Protein AF-X1IN29-F1 (afdb_monomer_lite)

Radius of gyration: 21.93 Å; chains: 1; bounding box: 56×37×67 Å

pLDDT: mean 95.8, std 3.85, range [72.5, 98.75]

Sequence (245 aa):
LIISINGIQNFDGAKISLKDPDELTNFESCLYCHGTEVMVEGMSTRETVLGEMEFPVLSGWPNQGVGRINPDGSMGSCAACHTRHQFSIEMARKPYTCSECHKGPDVPAYKVYQVSKHGNMFASISKDWDFEDVPWVVGEDFTAPTCAACHVSLIADPEGDVVAERTHQMNDRIWWRIVGVIYSHPHPKSPNTAIIRNKAGLPMPTELTGELASEYLIDEEEMAIRQERMRNVCLSCHSTQWVDN

Organism: NCBI:txid412755

Foldseek 3Di:
DCQVPQFDWDDDPNDTDTHDHDPVSCLVPVCQAAEEEKEFPDWDWDQDPVGIDIDTDIDSPPHQHQQHQYHVRDGGHLCQQQHPPRSAQLSNQAQVSVCVPCPDPQRNVSVVLCPDPLNVCCVPPVVPAARRDPQREDPHRDPGGHPCLQFAGFYDYPVRHTLADGDPVRCLQPQWDCSAPPHIDGAFPDPPLQPQADPVRDSHQADPVRHGSVVGHDDPVSSVSSPVSNLSSVVSNDPPVVSVD

InterPro domains:
  IPR036280 Multiheme cytochrome superfamily [SSF48695] (27-244)

Secondary structure (DSSP, 8-state):
-HHHHHPEEEEETTEEEEEPPPHHHHHTTHHHHH-PBPEEEEEEEEEETTEEEEEEEEES-S---TTPBPTTS-B--TTTTS-TTT--HHHHHSHHHHTTTS-TTTSTHHHHHHHSHHHHHHHHHGGGS-SS-SSEEBTTTBSS--HHHHHT--EE-TT--EEE---SSS-TT-SEE-S-SSS-EEPBSSS-GGG---TTS-S-SB-TTS-B-TTSB--HHHHHHHHHHHHHHHHTTS-HHHHH-

Structure (mmCIF, N/CA/C/O backbone):
data_AF-X1IN29-F1
#
_entry.id   AF-X1IN29-F1
#
loop_
_atom_site.group_PDB
_atom_site.id
_atom_site.type_symbol
_atom_site.label_atom_id
_atom_site.label_alt_id
_atom_site.label_comp_id
_atom_site.label_asym_id
_atom_site.label_entity_id
_atom_site.label_seq_id
_atom_site.pdbx_PDB_ins_code
_atom_site.Cartn_x
_atom_site.Cartn_y
_atom_site.Cartn_z
_atom_site.occupancy
_atom_site.B_iso_or_equiv
_atom_site.auth_seq_id
_atom_site.auth_comp_id
_atom_site.auth_asym_id
_atom_site.auth_atom_id
_atom_site.pdbx_PDB_model_num
ATOM 1 N N . LEU A 1 1 ? 18.479 -7.259 -8.727 1.00 72.50 1 LEU A N 1
ATOM 2 C CA . LEU A 1 1 ? 17.473 -8.128 -8.076 1.00 72.50 1 LEU A CA 1
ATOM 3 C C . LEU A 1 1 ? 16.544 -8.801 -9.088 1.00 72.50 1 LEU A C 1
ATOM 5 O O . LEU A 1 1 ? 16.421 -10.011 -9.031 1.00 72.50 1 LEU A O 1
ATOM 9 N N . ILE A 1 2 ? 15.941 -8.083 -10.043 1.00 83.00 2 ILE A N 1
ATOM 10 C CA . ILE A 1 2 ? 15.081 -8.725 -11.063 1.00 83.00 2 ILE A CA 1
ATOM 11 C C . ILE A 1 2 ? 15.845 -9.814 -11.838 1.00 83.00 2 ILE A C 1
ATOM 13 O O . ILE A 1 2 ? 15.396 -10.950 -11.890 1.00 83.00 2 ILE A O 1
ATOM 17 N N . ILE A 1 3 ? 17.060 -9.520 -12.320 1.00 85.19 3 ILE A N 1
ATOM 18 C CA . ILE A 1 3 ? 17.905 -10.490 -13.048 1.00 85.19 3 ILE A CA 1
ATOM 19 C C . ILE A 1 3 ? 18.235 -11.738 -12.209 1.00 85.19 3 ILE A C 1
ATOM 21 O O . ILE A 1 3 ? 18.355 -12.826 -12.755 1.00 85.19 3 ILE A O 1
ATOM 25 N N . SER A 1 4 ? 18.360 -11.628 -10.882 1.00 84.94 4 SER A N 1
ATOM 26 C CA . SER A 1 4 ? 18.640 -12.806 -10.046 1.00 84.94 4 SER A CA 1
ATOM 27 C C . SER A 1 4 ? 17.432 -13.733 -9.873 1.00 84.94 4 SER A C 1
ATOM 29 O O . SER A 1 4 ? 17.618 -14.858 -9.426 1.00 84.94 4 SER A O 1
ATOM 31 N N . ILE A 1 5 ? 16.222 -13.263 -10.195 1.00 86.69 5 ILE A N 1
ATOM 32 C CA . ILE A 1 5 ? 14.976 -14.040 -10.117 1.00 86.69 5 ILE A CA 1
ATOM 33 C C . ILE A 1 5 ? 14.525 -14.479 -11.513 1.00 86.69 5 ILE A C 1
ATOM 35 O O . ILE A 1 5 ? 14.321 -15.664 -11.744 1.00 86.69 5 ILE A O 1
ATOM 39 N N . ASN A 1 6 ? 14.416 -13.533 -12.446 1.00 91.81 6 ASN A N 1
ATOM 40 C CA . ASN A 1 6 ? 13.894 -13.769 -13.791 1.00 91.81 6 ASN A CA 1
ATOM 41 C C . ASN A 1 6 ? 14.984 -14.122 -14.813 1.00 91.81 6 ASN A C 1
ATOM 43 O O . ASN A 1 6 ? 14.666 -14.588 -15.903 1.00 91.81 6 ASN A O 1
ATOM 47 N N . GLY A 1 7 ? 16.259 -13.869 -14.506 1.00 89.81 7 GLY A N 1
ATOM 48 C CA . GLY A 1 7 ? 17.348 -14.057 -15.459 1.00 89.81 7 GLY A CA 1
ATOM 49 C C . GLY A 1 7 ? 17.470 -15.501 -15.934 1.00 89.81 7 GLY A C 1
ATOM 50 O O . GLY A 1 7 ? 17.357 -16.454 -15.160 1.00 89.81 7 GLY A O 1
ATOM 51 N N . ILE A 1 8 ? 17.742 -15.662 -17.225 1.00 90.44 8 ILE A N 1
ATOM 52 C CA . ILE A 1 8 ? 17.856 -16.977 -17.851 1.00 90.44 8 ILE A CA 1
ATOM 53 C C . ILE A 1 8 ? 19.263 -17.510 -17.599 1.00 90.44 8 ILE A C 1
ATOM 55 O O . ILE A 1 8 ? 20.259 -16.888 -17.980 1.00 90.44 8 ILE A O 1
ATOM 59 N N . GLN A 1 9 ? 19.353 -18.681 -16.969 1.00 89.44 9 GLN A N 1
ATOM 60 C CA . GLN A 1 9 ? 20.628 -19.366 -16.795 1.00 89.44 9 GLN A CA 1
ATOM 61 C C . GLN A 1 9 ? 21.141 -19.863 -18.148 1.00 89.44 9 GLN A C 1
ATOM 63 O O . GLN A 1 9 ? 20.475 -20.617 -18.854 1.00 89.44 9 GLN A O 1
ATOM 68 N N . ASN A 1 10 ? 22.351 -19.450 -18.498 1.00 88.81 10 ASN A N 1
ATOM 69 C CA . ASN A 1 10 ? 23.044 -19.853 -19.708 1.00 88.81 10 ASN A CA 1
ATOM 70 C C . ASN A 1 10 ? 24.302 -20.635 -19.326 1.00 88.81 10 ASN A C 1
ATOM 72 O O . ASN A 1 10 ? 25.134 -20.139 -18.566 1.00 88.81 10 ASN A O 1
ATOM 76 N N . PHE A 1 11 ? 24.446 -21.842 -19.871 1.00 89.19 11 PHE A N 1
ATOM 77 C CA . PHE A 1 11 ? 25.625 -22.677 -19.672 1.00 89.19 11 PHE A CA 1
ATOM 78 C C . PHE A 1 11 ? 26.474 -22.691 -20.942 1.00 89.19 11 PHE A C 1
ATOM 80 O O . PHE A 1 11 ? 26.010 -23.132 -21.991 1.00 89.19 11 PHE A O 1
ATOM 87 N N . ASP A 1 12 ? 27.711 -22.215 -20.839 1.00 86.88 12 ASP A N 1
ATOM 88 C CA . ASP A 1 12 ? 28.681 -22.217 -21.934 1.00 86.88 12 ASP A CA 1
ATOM 89 C C . ASP A 1 12 ? 30.034 -22.726 -21.429 1.00 86.88 12 ASP A C 1
ATOM 91 O O . ASP A 1 12 ? 30.632 -22.134 -20.529 1.00 86.88 12 ASP A O 1
ATOM 95 N N . GLY A 1 13 ? 30.493 -23.858 -21.971 1.00 75.56 13 GLY A N 1
ATOM 96 C CA . GLY A 1 13 ? 31.849 -24.373 -21.756 1.00 75.56 13 GLY A CA 1
ATOM 97 C C . GLY A 1 13 ? 32.294 -24.491 -20.290 1.00 75.56 13 GLY A C 1
ATOM 98 O O . GLY A 1 13 ? 33.442 -24.176 -19.994 1.00 75.56 13 GLY A O 1
ATOM 99 N N . ALA A 1 14 ? 31.405 -24.930 -19.386 1.00 86.44 14 ALA A N 1
ATOM 100 C CA . ALA A 1 14 ? 31.593 -25.013 -17.923 1.00 86.44 14 ALA A CA 1
ATOM 101 C C . ALA A 1 14 ? 31.415 -23.709 -17.116 1.00 86.44 14 ALA A C 1
ATOM 103 O O . ALA A 1 14 ? 31.643 -23.704 -15.905 1.00 86.44 14 ALA A O 1
ATOM 104 N N . LYS A 1 15 ? 30.938 -22.623 -17.733 1.00 88.56 15 LYS A N 1
ATOM 105 C CA . LYS A 1 15 ? 30.549 -21.382 -17.050 1.00 88.56 15 LYS A CA 1
ATOM 106 C C . LYS A 1 15 ? 29.029 -21.220 -17.052 1.00 88.56 15 LYS A C 1
ATOM 108 O O . LYS A 1 15 ? 28.389 -21.340 -18.093 1.00 88.56 15 LYS A O 1
ATOM 113 N N . ILE A 1 16 ? 28.466 -20.905 -15.886 1.00 88.19 16 ILE A N 1
ATOM 114 C CA . ILE A 1 16 ? 27.075 -20.458 -15.756 1.00 88.19 16 ILE A CA 1
ATOM 115 C C . ILE A 1 16 ? 27.076 -18.928 -15.759 1.00 88.19 16 ILE A C 1
ATOM 117 O O . ILE A 1 16 ? 27.801 -18.302 -14.983 1.00 88.19 16 ILE A O 1
ATOM 121 N N . SER A 1 17 ? 26.275 -18.322 -16.629 1.00 89.06 17 SER A N 1
ATOM 122 C CA . SER A 1 17 ? 25.962 -16.892 -16.610 1.00 89.06 17 SER A CA 1
ATOM 123 C C . SER A 1 17 ? 24.453 -16.671 -16.537 1.00 89.06 17 SER A C 1
ATOM 125 O O . SER A 1 17 ? 23.674 -17.541 -16.919 1.00 89.06 17 SER A O 1
ATOM 127 N N . LEU A 1 18 ? 24.036 -15.508 -16.037 1.00 88.75 18 LEU A N 1
ATOM 128 C CA . LEU A 1 18 ? 22.653 -15.045 -16.138 1.00 88.75 18 LEU A CA 1
ATOM 129 C C . LEU A 1 18 ? 22.557 -14.089 -17.324 1.00 88.75 18 LEU A C 1
ATOM 131 O O . LEU A 1 18 ? 23.352 -13.153 -17.426 1.00 88.75 18 LEU A O 1
ATOM 135 N N . LYS A 1 19 ? 21.610 -14.348 -18.221 1.00 88.50 19 LYS A N 1
ATOM 136 C CA . LYS A 1 19 ? 21.178 -13.399 -19.248 1.00 88.50 19 LYS A CA 1
ATOM 137 C C . LYS A 1 19 ? 19.970 -12.625 -18.741 1.00 88.50 19 LYS A C 1
ATOM 139 O O . LYS A 1 19 ? 19.230 -13.127 -17.890 1.00 88.50 19 LYS A O 1
ATOM 144 N N . ASP A 1 20 ? 19.773 -11.431 -19.285 1.00 88.12 20 ASP A N 1
ATOM 145 C CA . ASP A 1 20 ? 18.570 -10.662 -19.003 1.00 88.12 20 ASP A CA 1
ATOM 146 C C . ASP A 1 20 ? 17.324 -11.460 -19.421 1.00 88.12 20 ASP A C 1
ATOM 148 O O . ASP A 1 20 ? 17.352 -12.140 -20.455 1.00 88.12 20 ASP A O 1
ATOM 152 N N . PRO A 1 21 ? 16.255 -11.435 -18.606 1.00 87.50 21 PRO A N 1
ATOM 153 C CA . PRO A 1 21 ? 14.967 -11.970 -19.025 1.00 87.50 21 PRO A CA 1
ATOM 154 C C . PRO A 1 21 ? 14.439 -11.197 -20.232 1.00 87.50 21 PRO A C 1
ATOM 156 O O . PRO A 1 21 ? 14.749 -10.016 -20.409 1.00 87.50 21 PRO A O 1
ATOM 159 N N . ASP A 1 22 ? 13.592 -11.844 -21.026 1.00 89.12 22 ASP A N 1
ATOM 160 C CA . ASP A 1 22 ? 12.794 -11.114 -22.000 1.00 89.12 22 ASP A CA 1
ATOM 161 C C . ASP A 1 22 ? 11.802 -10.166 -21.299 1.00 89.12 22 ASP A C 1
ATOM 163 O O . ASP A 1 22 ? 11.464 -10.309 -20.118 1.00 89.12 22 ASP A O 1
ATOM 167 N N . GLU A 1 23 ? 11.348 -9.164 -22.043 1.00 90.06 23 GLU A N 1
ATOM 168 C CA . GLU A 1 23 ? 10.486 -8.103 -21.529 1.00 90.06 23 GLU A CA 1
ATOM 169 C C . GLU A 1 23 ? 9.133 -8.632 -21.028 1.00 90.06 23 GLU A C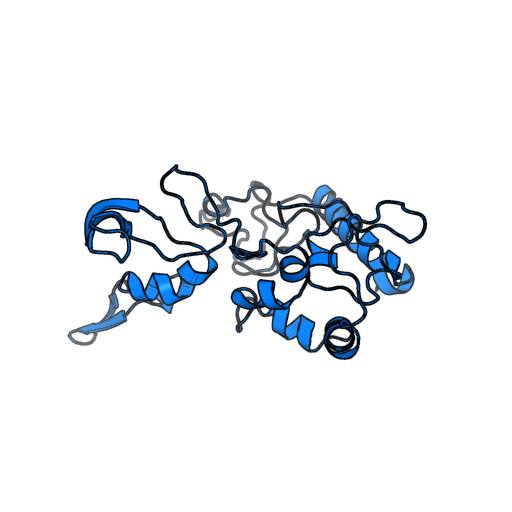 1
ATOM 171 O O . GLU A 1 23 ? 8.677 -8.232 -19.955 1.00 90.06 23 GLU A O 1
ATOM 176 N N . LEU A 1 24 ? 8.539 -9.599 -21.737 1.00 90.88 24 LEU A N 1
ATOM 177 C CA . LEU A 1 24 ? 7.250 -10.185 -21.364 1.00 90.88 24 LEU A CA 1
ATOM 178 C C . LEU A 1 24 ? 7.353 -10.950 -20.041 1.00 90.88 24 LEU A C 1
ATOM 180 O O . LEU A 1 24 ? 6.463 -10.837 -19.199 1.00 90.88 24 LEU A O 1
ATOM 184 N N . THR A 1 25 ? 8.469 -11.642 -19.794 1.00 93.00 25 THR A N 1
ATOM 185 C CA . THR A 1 25 ? 8.737 -12.272 -18.492 1.00 93.00 25 THR A CA 1
ATOM 186 C C . THR A 1 25 ? 8.730 -11.248 -17.355 1.00 93.00 25 THR A C 1
ATOM 188 O O . THR A 1 25 ? 8.166 -11.512 -16.291 1.00 93.00 25 THR A O 1
ATOM 191 N N . ASN A 1 26 ? 9.313 -10.059 -17.544 1.00 92.69 26 ASN A N 1
ATOM 192 C CA . ASN A 1 26 ? 9.266 -9.008 -16.521 1.00 92.69 26 ASN A CA 1
ATOM 193 C C . ASN A 1 26 ? 7.860 -8.415 -16.355 1.00 92.69 26 ASN A C 1
ATOM 195 O O . ASN A 1 26 ? 7.475 -8.102 -15.224 1.00 92.69 26 ASN A O 1
ATOM 199 N N . PHE A 1 27 ? 7.106 -8.278 -17.449 1.00 94.25 27 PHE A N 1
ATOM 200 C CA . PHE A 1 27 ? 5.739 -7.746 -17.452 1.00 94.25 27 PHE A CA 1
ATOM 201 C C . PHE A 1 27 ? 4.769 -8.647 -16.692 1.00 94.25 27 PHE A C 1
ATOM 203 O O . PHE A 1 27 ? 3.972 -8.144 -15.907 1.00 94.25 27 PHE A O 1
ATOM 210 N N . GLU A 1 28 ? 4.907 -9.961 -16.843 1.00 92.69 28 GLU A N 1
ATOM 211 C CA . GLU A 1 28 ? 4.050 -10.967 -16.198 1.00 92.69 28 GLU A CA 1
ATOM 212 C C . GLU A 1 28 ? 4.529 -11.376 -14.789 1.00 92.69 28 GLU A C 1
ATOM 214 O O . GLU A 1 28 ? 3.956 -12.265 -14.161 1.00 92.69 28 GLU A O 1
ATOM 219 N N . SER A 1 29 ? 5.590 -10.747 -14.264 1.00 93.38 29 SER A N 1
ATOM 220 C CA . SER A 1 29 ? 6.130 -11.037 -12.928 1.00 93.38 29 SER A CA 1
ATOM 221 C C . SER A 1 29 ? 6.257 -9.781 -12.063 1.00 93.38 29 SER A C 1
ATOM 223 O O . SER A 1 29 ? 5.287 -9.343 -11.452 1.00 93.38 29 SER A O 1
ATOM 225 N N . CYS A 1 30 ? 7.443 -9.176 -11.983 1.00 93.38 30 CYS A N 1
ATOM 226 C CA . CYS A 1 30 ? 7.706 -8.030 -11.119 1.00 93.38 30 CYS A CA 1
ATOM 227 C C . CYS A 1 30 ? 6.872 -6.814 -11.544 1.00 93.38 30 CYS A C 1
ATOM 229 O O . CYS A 1 30 ? 6.259 -6.150 -10.707 1.00 93.38 30 CYS A O 1
ATOM 231 N N . LEU A 1 31 ? 6.839 -6.520 -12.847 1.00 95.88 31 LEU A N 1
ATOM 232 C CA . LEU A 1 31 ? 6.201 -5.311 -13.371 1.00 95.88 31 LEU A CA 1
ATOM 233 C C . LEU A 1 31 ? 4.676 -5.439 -13.460 1.00 95.88 31 LEU A C 1
ATOM 235 O O . LEU A 1 31 ? 4.008 -4.414 -13.594 1.00 95.88 31 LEU A O 1
ATOM 239 N N . TYR A 1 32 ? 4.117 -6.638 -13.267 1.00 95.88 32 TYR A N 1
ATOM 240 C CA . TYR A 1 32 ? 2.677 -6.827 -13.086 1.00 95.88 32 TYR A CA 1
ATOM 241 C C . TYR A 1 32 ? 2.176 -5.977 -11.908 1.00 95.88 32 TYR A C 1
ATOM 243 O O . TYR A 1 32 ? 1.295 -5.132 -12.067 1.00 95.88 32 TYR A O 1
ATOM 251 N N . CYS A 1 33 ? 2.822 -6.122 -10.744 1.00 96.81 33 CYS A N 1
ATOM 252 C CA . CYS A 1 33 ? 2.489 -5.374 -9.530 1.00 96.81 33 CYS A CA 1
ATOM 253 C C . CYS A 1 33 ? 3.140 -3.982 -9.495 1.00 96.81 33 CYS A C 1
ATOM 255 O O . CYS A 1 33 ? 2.508 -3.004 -9.089 1.00 96.81 33 CYS A O 1
ATOM 257 N N . HIS A 1 34 ? 4.418 -3.885 -9.885 1.00 96.44 34 HIS A N 1
ATOM 258 C CA . HIS A 1 34 ? 5.196 -2.648 -9.749 1.00 96.44 34 HIS A CA 1
ATOM 259 C C . HIS A 1 34 ? 4.868 -1.603 -10.819 1.00 96.44 34 HIS A C 1
ATOM 261 O O . HIS A 1 34 ? 4.921 -0.412 -10.526 1.00 96.44 34 HIS A O 1
ATOM 267 N N . GLY A 1 35 ? 4.467 -2.035 -12.013 1.00 97.62 35 GLY A N 1
ATOM 268 C CA . GLY A 1 35 ? 4.140 -1.166 -13.135 1.00 97.62 35 GLY A CA 1
ATOM 269 C C . GLY A 1 35 ? 5.197 -1.171 -14.235 1.00 97.62 35 GLY A C 1
ATOM 270 O O . GLY A 1 35 ? 6.388 -1.318 -13.975 1.00 97.62 35 GLY A O 1
ATOM 271 N N . THR A 1 36 ? 4.741 -1.012 -15.471 1.00 97.44 36 THR A N 1
ATOM 272 C CA . THR A 1 36 ? 5.559 -0.854 -16.684 1.00 97.44 36 THR A CA 1
ATOM 273 C C . THR A 1 36 ? 5.657 0.620 -17.088 1.00 97.44 36 THR A C 1
ATOM 275 O O . THR A 1 36 ? 4.928 1.468 -16.568 1.00 97.44 36 THR A O 1
ATOM 278 N N . GLU A 1 37 ? 6.536 0.937 -18.037 1.00 97.69 37 GLU A N 1
ATOM 279 C CA . GLU A 1 37 ? 6.479 2.199 -18.778 1.00 97.69 37 GLU A CA 1
ATOM 280 C C . GLU A 1 37 ? 5.608 2.007 -20.020 1.00 97.69 37 GLU A C 1
ATOM 282 O O . GLU A 1 37 ? 5.868 1.118 -20.829 1.00 97.69 37 GLU A O 1
ATOM 287 N N . VAL A 1 38 ? 4.543 2.801 -20.145 1.00 97.94 38 VAL A N 1
ATOM 288 C CA . VAL A 1 38 ? 3.627 2.728 -21.286 1.00 97.94 38 VAL A CA 1
ATOM 289 C C . VAL A 1 38 ? 4.012 3.784 -22.308 1.00 97.94 38 VAL A C 1
ATOM 291 O O . VAL A 1 38 ? 3.920 4.981 -22.032 1.00 97.94 38 VAL A O 1
ATOM 294 N N . MET A 1 39 ? 4.371 3.342 -23.511 1.00 97.62 39 MET A N 1
ATOM 295 C CA . MET A 1 39 ? 4.736 4.223 -24.620 1.00 97.62 39 MET A CA 1
ATOM 296 C C . MET A 1 39 ? 3.751 4.084 -25.778 1.00 97.62 39 MET A C 1
ATOM 298 O O . MET A 1 39 ? 3.252 2.996 -26.062 1.00 97.62 39 MET A O 1
ATOM 302 N N . VAL A 1 40 ? 3.483 5.199 -26.460 1.00 97.75 40 VAL A N 1
ATOM 303 C CA . VAL A 1 40 ? 2.748 5.209 -27.730 1.00 97.75 40 VAL A CA 1
ATOM 304 C C . VAL A 1 40 ? 3.760 5.041 -28.856 1.00 97.75 40 VAL A C 1
ATOM 306 O O . VAL A 1 40 ? 4.532 5.955 -29.134 1.00 97.75 40 VAL A O 1
ATOM 309 N N . GLU A 1 41 ? 3.757 3.882 -29.507 1.00 97.50 41 GLU A N 1
ATOM 310 C CA . GLU A 1 41 ? 4.705 3.569 -30.588 1.00 97.50 41 GLU A CA 1
ATOM 311 C C . GLU A 1 41 ? 4.202 4.004 -31.965 1.00 97.50 41 GLU A C 1
ATOM 313 O O . GLU A 1 41 ? 4.965 4.118 -32.923 1.00 97.50 41 GLU A O 1
ATOM 318 N N . GLY A 1 42 ? 2.904 4.268 -32.069 1.00 97.25 42 GLY A N 1
ATOM 319 C CA . GLY A 1 42 ? 2.275 4.739 -33.286 1.00 97.25 42 GLY A CA 1
ATOM 320 C C . GLY A 1 42 ? 0.777 4.510 -33.255 1.00 97.25 42 GLY A C 1
ATOM 321 O O . GLY A 1 42 ? 0.185 4.260 -32.205 1.00 97.25 42 GLY A O 1
ATOM 322 N N . MET A 1 43 ? 0.180 4.569 -34.437 1.00 98.00 43 MET A N 1
ATOM 323 C CA . MET A 1 43 ? -1.242 4.347 -34.641 1.00 98.00 43 MET A CA 1
ATOM 324 C C . MET A 1 43 ? -1.450 3.202 -35.632 1.00 98.00 43 MET A C 1
ATOM 326 O O . MET A 1 43 ? -0.653 2.987 -36.545 1.00 98.00 43 MET A O 1
ATOM 330 N N . SER A 1 44 ? -2.522 2.445 -35.436 1.00 97.56 44 SER A N 1
ATOM 331 C CA . SER A 1 44 ? -2.934 1.351 -36.302 1.00 97.56 44 SER A CA 1
ATOM 332 C C . SER A 1 44 ? -4.425 1.457 -36.570 1.00 97.56 44 SER A C 1
ATOM 334 O O . SER A 1 44 ? -5.250 1.454 -35.654 1.00 97.56 44 SER A O 1
ATOM 336 N N . THR A 1 45 ? -4.757 1.514 -37.851 1.00 97.94 45 THR A N 1
ATOM 337 C CA . THR A 1 45 ? -6.126 1.455 -38.339 1.00 97.94 45 THR A CA 1
ATOM 338 C C . THR A 1 45 ? -6.667 0.032 -38.247 1.00 97.94 45 THR A C 1
ATOM 340 O O . THR A 1 45 ? -5.991 -0.926 -38.634 1.00 97.94 45 THR A O 1
ATOM 343 N N . ARG A 1 46 ? -7.889 -0.122 -37.735 1.00 96.50 46 ARG A N 1
ATOM 344 C CA . ARG A 1 46 ? -8.584 -1.408 -37.616 1.00 96.50 46 ARG A CA 1
ATOM 345 C C . ARG A 1 46 ? -10.040 -1.253 -38.032 1.00 96.50 46 ARG A C 1
ATOM 347 O O . ARG A 1 46 ? -10.703 -0.303 -37.623 1.00 96.50 46 ARG A O 1
ATOM 354 N N . GLU A 1 47 ? -10.543 -2.223 -38.786 1.00 97.44 47 GLU A N 1
ATOM 355 C CA . GLU A 1 47 ? -11.972 -2.322 -39.079 1.00 97.44 47 GLU A CA 1
ATOM 356 C C . GLU A 1 47 ? -12.725 -2.777 -37.826 1.00 97.44 47 GLU A C 1
ATOM 358 O O . GLU A 1 47 ? -12.333 -3.741 -37.159 1.00 97.44 47 GLU A O 1
ATOM 363 N N . THR A 1 48 ? -13.811 -2.086 -37.496 1.00 95.88 48 THR A N 1
ATOM 364 C CA . THR A 1 48 ? -14.654 -2.400 -36.340 1.00 95.88 48 THR A CA 1
ATOM 365 C C . THR A 1 48 ? -16.125 -2.439 -36.732 1.00 95.88 48 THR A C 1
ATOM 367 O O . THR A 1 48 ? -16.504 -2.093 -37.844 1.00 95.88 48 THR A O 1
ATOM 370 N N . VAL A 1 49 ? -16.999 -2.807 -35.793 1.00 95.75 49 VAL A N 1
ATOM 371 C CA . VAL A 1 49 ? -18.455 -2.780 -36.021 1.00 95.75 49 VAL A CA 1
ATOM 372 C C . VAL A 1 49 ? -19.015 -1.372 -36.273 1.00 95.75 49 VAL A C 1
ATOM 374 O O . VAL A 1 49 ? -20.146 -1.247 -36.732 1.00 95.75 49 VAL A O 1
ATOM 377 N N . LEU A 1 50 ? -18.244 -0.322 -35.970 1.00 95.69 50 LEU A N 1
ATOM 378 C CA . LEU A 1 50 ? -18.585 1.079 -36.241 1.00 95.69 50 LEU A CA 1
ATOM 379 C C . LEU A 1 50 ? -17.878 1.622 -37.497 1.00 95.69 50 LEU A C 1
ATOM 381 O O . LEU A 1 50 ? -17.952 2.819 -37.764 1.00 95.69 50 LEU A O 1
ATOM 385 N N . GLY A 1 51 ? -17.208 0.751 -38.257 1.00 97.00 51 GLY A N 1
ATOM 386 C CA . GLY A 1 51 ? -16.349 1.096 -39.384 1.00 97.00 51 GLY A CA 1
ATOM 387 C C . GLY A 1 51 ? -14.873 1.184 -39.001 1.00 97.00 51 GLY A C 1
ATOM 388 O O . GLY A 1 51 ? -14.454 0.760 -37.916 1.00 97.00 51 GLY A O 1
ATOM 389 N N . GLU A 1 52 ? -14.087 1.730 -39.916 1.00 97.56 52 GLU A N 1
ATOM 390 C CA . GLU A 1 52 ? -12.650 1.904 -39.761 1.00 97.56 52 GLU A CA 1
ATOM 391 C C . GLU A 1 52 ? -12.332 2.921 -38.650 1.00 97.56 52 GLU A C 1
ATOM 393 O O . GLU A 1 52 ? -12.832 4.047 -38.652 1.00 97.56 52 GLU A O 1
ATOM 398 N N . MET A 1 53 ? -11.503 2.523 -37.682 1.00 97.88 53 MET A N 1
ATOM 399 C CA . MET A 1 53 ? -11.077 3.378 -36.572 1.00 97.88 53 MET A CA 1
ATOM 400 C C . MET A 1 53 ? -9.570 3.275 -36.335 1.00 97.88 53 MET A C 1
ATOM 402 O O . MET A 1 53 ? -8.951 2.236 -36.569 1.00 97.88 53 MET A O 1
ATOM 406 N N . GLU A 1 54 ? -8.981 4.359 -35.836 1.00 97.44 54 GLU A N 1
ATOM 407 C CA . GLU A 1 54 ? -7.556 4.451 -35.529 1.00 97.44 54 GLU A CA 1
ATOM 408 C C . GLU A 1 54 ? -7.303 4.192 -34.035 1.00 97.44 54 GLU A C 1
ATOM 410 O O . GLU A 1 54 ? -7.948 4.786 -33.170 1.00 97.44 54 GLU A O 1
ATOM 415 N N . PHE A 1 55 ? -6.363 3.298 -33.719 1.00 97.19 55 PHE A N 1
ATOM 416 C CA . PHE A 1 55 ? -6.024 2.910 -32.348 1.00 97.19 55 PHE A CA 1
ATOM 417 C C . PHE A 1 55 ? -4.530 3.078 -32.075 1.00 97.19 55 PHE A C 1
ATOM 419 O O . PHE A 1 55 ? -3.723 2.762 -32.950 1.00 97.19 55 PHE A O 1
ATOM 426 N N . PRO A 1 56 ? -4.131 3.488 -30.860 1.00 97.31 56 PRO A N 1
ATOM 427 C CA . PRO A 1 56 ? -2.723 3.531 -30.503 1.00 97.31 56 PRO A CA 1
ATOM 428 C C . PRO A 1 56 ? -2.136 2.117 -30.424 1.00 97.31 56 PRO A C 1
ATOM 430 O O . PRO A 1 56 ? -2.752 1.187 -29.895 1.00 97.31 56 PRO A O 1
ATOM 433 N N . VAL A 1 57 ? -0.914 1.972 -30.927 1.00 97.62 57 VAL A N 1
ATOM 434 C CA . VAL A 1 57 ? -0.048 0.824 -30.658 1.00 97.62 57 VAL A CA 1
ATOM 435 C C . VAL A 1 57 ? 0.755 1.164 -29.411 1.00 97.62 57 VAL A C 1
ATOM 437 O O . VAL A 1 57 ? 1.475 2.161 -29.392 1.00 97.62 57 VAL A O 1
ATOM 440 N N . LEU A 1 58 ? 0.579 0.369 -28.358 1.00 96.56 58 LEU A N 1
ATOM 441 C CA . LEU A 1 58 ? 1.185 0.612 -27.054 1.00 96.56 58 LEU A CA 1
ATOM 442 C C . LEU A 1 58 ? 2.171 -0.503 -26.707 1.00 96.56 58 LEU A C 1
ATOM 444 O O . LEU A 1 58 ? 1.822 -1.678 -26.838 1.00 96.56 58 LEU A O 1
ATOM 448 N N . SER A 1 59 ? 3.346 -0.137 -26.199 1.00 95.94 59 SER A N 1
ATOM 449 C CA . SER A 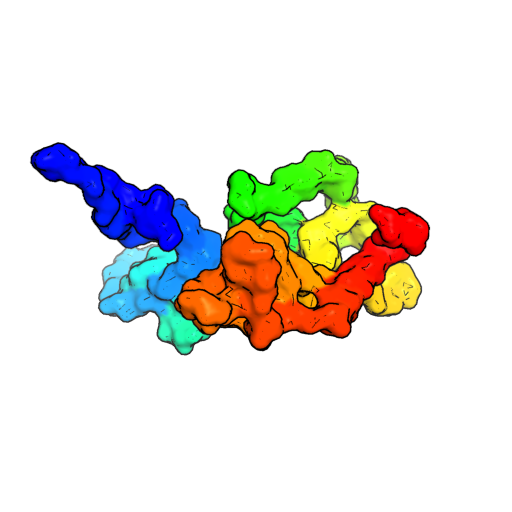1 59 ? 4.232 -1.037 -25.449 1.00 95.94 59 SER A CA 1
ATOM 450 C C . SER A 1 59 ? 4.040 -0.840 -23.943 1.00 95.94 59 SER A C 1
ATOM 452 O O . SER A 1 59 ? 3.461 0.154 -23.498 1.00 95.94 59 SER A O 1
ATOM 454 N N . GLY A 1 60 ? 4.398 -1.854 -23.148 1.00 95.75 60 GLY A N 1
ATOM 455 C CA . GLY A 1 60 ? 4.145 -1.868 -21.701 1.00 95.75 60 GLY A CA 1
ATOM 456 C C . GLY A 1 60 ? 2.664 -1.954 -21.297 1.00 95.75 60 GLY A C 1
ATOM 457 O O . GLY A 1 60 ? 2.356 -1.910 -20.109 1.00 95.75 60 GLY A O 1
ATOM 458 N N . TRP A 1 61 ? 1.731 -2.085 -22.242 1.00 95.31 61 TRP A N 1
ATOM 459 C CA . TRP A 1 61 ? 0.289 -2.174 -21.998 1.00 95.31 61 TRP A CA 1
ATOM 460 C C . TRP A 1 61 ? -0.260 -3.532 -22.466 1.00 95.31 61 TRP A C 1
ATOM 462 O O . TRP A 1 61 ? 0.150 -4.004 -23.526 1.00 95.31 61 TRP A O 1
ATOM 472 N N . PRO A 1 62 ? -1.232 -4.147 -21.762 1.00 95.44 62 PRO A N 1
ATOM 473 C CA . PRO A 1 62 ? -1.949 -3.668 -20.577 1.00 95.44 62 PRO A CA 1
ATOM 474 C C . PRO A 1 62 ? -1.156 -3.803 -19.272 1.00 95.44 62 PRO A C 1
ATOM 476 O O . PRO A 1 62 ? -0.541 -4.826 -19.010 1.00 95.44 62 PRO A O 1
ATOM 479 N N . ASN A 1 63 ? -1.236 -2.786 -18.409 1.00 97.31 63 ASN A N 1
ATOM 480 C CA . ASN A 1 63 ? -0.638 -2.824 -17.076 1.00 97.31 63 ASN A CA 1
ATOM 481 C C . ASN A 1 63 ? -1.418 -1.949 -16.088 1.00 97.31 63 ASN A C 1
ATOM 483 O O . ASN A 1 63 ? -1.924 -0.883 -16.452 1.00 97.31 63 ASN A O 1
ATOM 487 N N . GLN A 1 64 ? -1.526 -2.398 -14.837 1.00 95.94 64 GLN A N 1
ATOM 488 C CA . GLN A 1 64 ? -2.240 -1.688 -13.767 1.00 95.94 64 GLN A CA 1
ATOM 489 C C . GLN A 1 64 ? -1.413 -1.573 -12.485 1.00 95.94 64 GLN A C 1
ATOM 491 O O . GLN A 1 64 ? -1.965 -1.216 -11.445 1.00 95.94 64 GLN A O 1
ATOM 496 N N . GLY A 1 65 ? -0.107 -1.841 -12.566 1.00 97.44 65 GLY A N 1
ATOM 497 C CA . GLY A 1 65 ? 0.793 -1.777 -11.427 1.00 97.44 65 GLY A CA 1
ATOM 498 C C . GLY A 1 65 ? 0.844 -0.376 -10.821 1.00 97.44 65 GLY A C 1
ATOM 499 O O . GLY A 1 65 ? 0.682 0.640 -11.505 1.00 97.44 65 GLY A O 1
ATOM 500 N N . VAL A 1 66 ? 1.060 -0.318 -9.510 1.00 97.56 66 VAL A N 1
ATOM 501 C CA . VAL A 1 66 ? 0.895 0.915 -8.720 1.00 97.56 66 VAL A CA 1
ATOM 502 C C . VAL A 1 66 ? 1.904 2.012 -9.070 1.00 97.56 66 VAL A C 1
ATOM 504 O O . VAL A 1 66 ? 1.638 3.175 -8.791 1.00 97.56 66 VAL A O 1
ATOM 507 N N . GLY A 1 67 ? 3.032 1.661 -9.693 1.00 97.19 67 GLY A N 1
ATOM 508 C CA . GLY A 1 67 ? 4.084 2.576 -10.143 1.00 97.19 67 GLY A CA 1
ATOM 509 C C . GLY A 1 67 ? 4.209 2.693 -11.664 1.00 97.19 67 GLY A C 1
ATOM 510 O O . GLY A 1 67 ? 5.266 3.099 -12.138 1.00 97.19 67 GLY A O 1
ATOM 511 N N . ARG A 1 68 ? 3.171 2.327 -12.433 1.00 98.12 68 ARG A N 1
ATOM 512 C CA . ARG A 1 68 ? 3.167 2.441 -13.904 1.00 98.12 68 ARG A CA 1
ATOM 513 C C . ARG A 1 68 ? 3.522 3.862 -14.347 1.00 98.12 68 ARG A C 1
ATOM 515 O O . ARG A 1 68 ? 2.956 4.812 -13.818 1.00 98.12 68 ARG A O 1
ATOM 522 N N . ILE A 1 69 ? 4.387 4.017 -15.342 1.00 98.25 69 ILE A N 1
ATOM 523 C CA . ILE A 1 69 ? 4.658 5.318 -15.966 1.00 98.25 69 ILE A CA 1
ATOM 524 C C . ILE A 1 69 ? 3.717 5.465 -17.161 1.00 98.25 69 ILE A C 1
ATOM 526 O O . ILE A 1 69 ? 3.682 4.609 -18.047 1.00 98.25 69 ILE A O 1
ATOM 530 N N . ASN A 1 70 ? 2.901 6.514 -17.148 1.00 98.38 70 ASN A N 1
ATOM 531 C CA . ASN A 1 70 ? 1.906 6.787 -18.179 1.00 98.38 70 ASN A CA 1
ATOM 532 C C . ASN A 1 70 ? 2.521 7.553 -19.362 1.00 98.38 70 ASN A C 1
ATOM 534 O O . ASN A 1 70 ? 3.535 8.228 -19.182 1.00 98.38 70 ASN A O 1
ATOM 538 N N . PRO A 1 71 ? 1.879 7.547 -20.548 1.00 97.81 71 PRO A N 1
ATOM 539 C CA . PRO A 1 71 ? 2.380 8.279 -21.715 1.00 97.81 71 PRO A CA 1
ATOM 540 C C . PRO A 1 71 ? 2.537 9.796 -21.514 1.00 97.81 71 PRO A C 1
ATOM 542 O O . PRO A 1 71 ? 3.294 10.437 -22.236 1.00 97.81 71 PRO A O 1
ATOM 545 N N . ASP A 1 72 ? 1.821 10.381 -20.550 1.00 97.50 72 ASP A N 1
ATOM 546 C CA . ASP A 1 72 ? 1.924 11.798 -20.175 1.00 97.50 72 ASP A CA 1
ATOM 547 C C . ASP A 1 72 ? 3.018 12.075 -19.122 1.00 97.50 72 ASP A C 1
ATOM 549 O O . ASP A 1 72 ? 3.160 13.204 -18.654 1.00 97.50 72 ASP A O 1
ATOM 553 N N . GLY A 1 73 ? 3.784 11.052 -18.732 1.00 97.44 73 GLY A N 1
ATOM 554 C CA . GLY A 1 73 ? 4.827 11.117 -17.711 1.00 97.44 73 GLY A CA 1
ATOM 555 C C . GLY A 1 73 ? 4.314 11.043 -16.270 1.00 97.44 73 GLY A C 1
ATOM 556 O O . GLY A 1 73 ? 5.124 11.039 -15.340 1.00 97.44 73 GLY A O 1
ATOM 557 N N . SER A 1 74 ? 2.997 10.969 -16.047 1.00 98.06 74 SER A N 1
ATOM 558 C CA . SER A 1 74 ? 2.453 10.752 -14.705 1.00 98.06 74 SER A CA 1
ATOM 559 C C . SER A 1 74 ? 2.770 9.339 -14.200 1.00 98.06 74 SER A C 1
ATOM 561 O O . SER A 1 74 ? 2.912 8.395 -14.979 1.00 98.06 74 SER A O 1
ATOM 563 N N . MET A 1 75 ? 2.881 9.186 -12.879 1.00 97.19 75 MET A N 1
ATOM 564 C CA . MET A 1 75 ? 3.194 7.906 -12.240 1.00 97.19 75 MET A CA 1
ATOM 565 C C . MET A 1 75 ? 1.976 7.352 -11.503 1.00 97.19 75 MET A C 1
ATOM 567 O O . MET A 1 75 ? 1.351 8.040 -10.697 1.00 97.19 75 MET A O 1
ATOM 571 N N . GLY A 1 76 ? 1.697 6.080 -11.749 1.00 97.00 76 GLY A N 1
ATOM 572 C CA . GLY A 1 76 ? 0.701 5.269 -11.079 1.00 97.00 76 GLY A CA 1
ATOM 573 C C . GLY A 1 76 ? -0.496 4.891 -11.945 1.00 97.00 76 GLY A C 1
ATOM 574 O O . GLY A 1 76 ? -0.746 5.428 -13.028 1.00 97.00 76 GLY A O 1
ATOM 575 N N . SER A 1 77 ? -1.256 3.929 -11.428 1.00 97.12 77 SER A N 1
ATOM 576 C CA . SER A 1 77 ? -2.516 3.463 -11.996 1.00 97.12 77 SER A CA 1
ATOM 577 C C . SER A 1 77 ? -3.621 3.579 -10.949 1.00 97.12 77 SER A C 1
ATOM 579 O O . SER A 1 77 ? -3.712 2.765 -10.032 1.00 97.12 77 SER A O 1
ATOM 581 N N . CYS A 1 78 ? -4.524 4.549 -11.122 1.00 97.06 78 CYS A N 1
ATOM 582 C CA . CYS A 1 78 ? -5.687 4.720 -10.241 1.00 97.06 78 CYS A CA 1
ATOM 583 C C . CYS A 1 78 ? -6.672 3.540 -10.302 1.00 97.06 78 CYS A C 1
ATOM 585 O O . CYS A 1 78 ? -7.601 3.472 -9.510 1.00 97.06 78 CYS A O 1
ATOM 587 N N . ALA A 1 79 ? -6.503 2.607 -11.242 1.00 97.25 79 ALA A N 1
ATOM 588 C CA . ALA A 1 79 ? -7.360 1.434 -11.366 1.00 97.25 79 ALA A CA 1
ATOM 589 C C . ALA A 1 79 ? -6.876 0.230 -10.535 1.00 97.25 79 ALA A C 1
ATOM 591 O O . ALA A 1 79 ? -7.532 -0.801 -10.584 1.00 97.25 79 ALA A O 1
ATOM 592 N N . ALA A 1 80 ? -5.765 0.339 -9.793 1.00 97.38 80 ALA A N 1
ATOM 593 C CA . ALA A 1 80 ? -5.189 -0.790 -9.053 1.00 97.38 80 ALA A CA 1
ATOM 594 C C . ALA A 1 80 ? -6.072 -1.293 -7.890 1.00 97.38 80 ALA A C 1
ATOM 596 O O . ALA A 1 80 ? -6.096 -2.485 -7.611 1.00 97.38 80 ALA A O 1
ATOM 597 N N . CYS A 1 81 ? -6.799 -0.396 -7.210 1.00 98.06 81 CYS A N 1
ATOM 598 C CA . CYS A 1 81 ? -7.602 -0.744 -6.024 1.00 98.06 81 CYS A CA 1
ATOM 599 C C . CYS A 1 81 ? -9.119 -0.713 -6.278 1.00 98.06 81 CYS A C 1
ATOM 601 O O . CYS A 1 81 ? -9.881 -1.469 -5.689 1.00 98.06 81 CYS A O 1
ATOM 603 N N . HIS A 1 82 ? -9.581 0.189 -7.142 1.00 97.69 82 HIS A N 1
ATOM 604 C CA . HIS A 1 82 ? -10.984 0.310 -7.543 1.00 97.69 82 HIS A CA 1
ATOM 605 C C . HIS A 1 82 ? -11.042 0.294 -9.066 1.00 97.69 82 HIS A C 1
ATOM 607 O O . HIS A 1 82 ? -10.936 1.321 -9.746 1.00 97.69 82 HIS A O 1
ATOM 613 N N . THR A 1 83 ? -11.112 -0.919 -9.602 1.00 96.56 83 THR A N 1
ATOM 614 C CA . THR A 1 83 ? -10.879 -1.170 -11.023 1.00 96.56 83 THR A CA 1
ATOM 615 C C . THR A 1 83 ? -11.907 -0.471 -11.913 1.00 96.56 83 THR A C 1
ATOM 617 O O . THR A 1 83 ? -13.081 -0.280 -11.571 1.00 96.56 83 THR A O 1
ATOM 620 N N . ARG A 1 84 ? -11.451 -0.079 -13.106 1.00 96.25 84 ARG A N 1
ATOM 621 C CA . ARG A 1 84 ? -12.346 0.397 -14.164 1.00 96.25 84 ARG A CA 1
ATOM 622 C C . ARG A 1 84 ? -13.288 -0.742 -14.589 1.00 96.25 84 ARG A C 1
ATOM 624 O O . ARG A 1 84 ? -12.893 -1.899 -14.607 1.00 96.25 84 ARG A O 1
ATOM 631 N N . HIS A 1 85 ? -14.517 -0.476 -15.007 1.00 97.31 85 HIS A N 1
ATOM 632 C CA . HIS A 1 85 ? -15.140 0.842 -15.185 1.00 97.31 85 HIS A CA 1
ATOM 633 C C . HIS A 1 85 ? -16.068 1.228 -14.028 1.00 97.31 85 HIS A C 1
ATOM 635 O O . HIS A 1 85 ? -16.776 2.222 -14.131 1.00 97.31 85 HIS A O 1
ATOM 641 N N . GLN A 1 86 ? -16.085 0.446 -12.945 1.00 97.50 86 GLN A N 1
ATOM 642 C CA . GLN A 1 86 ? -16.976 0.695 -11.813 1.00 97.50 86 GLN A CA 1
ATOM 643 C C . GLN A 1 86 ? -16.409 1.726 -10.840 1.00 97.50 86 GLN A C 1
ATOM 645 O O . GLN A 1 86 ? -17.183 2.491 -10.280 1.00 97.50 86 GLN A O 1
ATOM 650 N N . PHE A 1 87 ? -15.084 1.748 -10.637 1.00 97.69 87 PHE A N 1
ATOM 651 C CA . PHE A 1 87 ? -14.424 2.653 -9.685 1.00 97.69 87 PHE A CA 1
ATOM 652 C C . PHE A 1 87 ? -15.062 2.614 -8.280 1.00 97.69 87 PHE A C 1
ATOM 654 O O . PHE A 1 87 ? -15.207 3.632 -7.611 1.00 97.69 87 PHE A O 1
ATOM 661 N N . SER A 1 88 ? -15.454 1.415 -7.842 1.00 98.38 88 SER A N 1
ATOM 662 C CA . SER A 1 88 ? -16.186 1.192 -6.594 1.00 98.38 88 SER A CA 1
ATOM 663 C C . SER A 1 88 ? -15.273 1.301 -5.368 1.00 98.38 88 SER A C 1
ATOM 665 O O . SER A 1 88 ? -14.273 0.586 -5.256 1.00 98.38 88 SER A O 1
ATOM 667 N N . ILE A 1 89 ? -15.647 2.154 -4.410 1.00 98.44 89 ILE A N 1
ATOM 668 C CA . ILE A 1 89 ? -14.975 2.227 -3.105 1.00 98.44 89 ILE A CA 1
ATOM 669 C C . ILE A 1 89 ? -15.197 0.952 -2.280 1.00 98.44 89 ILE A C 1
ATOM 671 O O . ILE A 1 89 ? -14.309 0.558 -1.526 1.00 98.44 89 ILE A O 1
ATOM 675 N N . GLU A 1 90 ? -16.317 0.253 -2.480 1.00 98.62 90 GLU A N 1
ATOM 676 C CA . GLU A 1 90 ? -16.550 -1.055 -1.871 1.00 98.62 90 GLU A CA 1
ATOM 677 C C . GLU A 1 90 ? -15.488 -2.063 -2.320 1.00 98.62 90 GLU A C 1
ATOM 679 O O . GLU A 1 90 ? -14.902 -2.765 -1.492 1.00 98.62 90 GLU A O 1
ATOM 684 N N . MET A 1 91 ? -15.171 -2.092 -3.619 1.00 98.44 91 MET A N 1
ATOM 685 C CA . MET A 1 91 ? -14.073 -2.912 -4.137 1.00 98.44 91 MET A CA 1
ATOM 686 C C . MET A 1 91 ? -12.739 -2.533 -3.480 1.00 98.44 91 MET A C 1
ATOM 688 O O . MET A 1 91 ? -12.022 -3.426 -3.029 1.00 98.44 91 MET A O 1
ATOM 692 N N . ALA A 1 92 ? -12.453 -1.230 -3.358 1.00 98.44 92 ALA A N 1
ATOM 693 C CA . ALA A 1 92 ? -11.238 -0.728 -2.711 1.00 98.44 92 ALA A CA 1
ATOM 694 C C . ALA A 1 92 ? -11.137 -1.129 -1.231 1.00 98.44 92 ALA A C 1
ATOM 696 O O . ALA A 1 92 ? -10.043 -1.370 -0.716 1.00 98.44 92 ALA A O 1
ATOM 697 N N . ARG A 1 93 ? -12.278 -1.184 -0.534 1.00 98.62 93 ARG A N 1
ATOM 698 C CA . ARG A 1 93 ? -12.358 -1.515 0.892 1.00 98.62 93 ARG A CA 1
ATOM 699 C C . ARG A 1 93 ? -12.298 -3.009 1.164 1.00 98.62 93 ARG A C 1
ATOM 701 O O . ARG A 1 93 ? -11.906 -3.403 2.266 1.00 98.62 93 ARG A O 1
ATOM 708 N N . LYS A 1 94 ? -12.633 -3.854 0.189 1.00 98.50 94 LYS A N 1
ATOM 709 C CA . LYS A 1 94 ? -12.537 -5.308 0.334 1.00 98.50 94 LYS A CA 1
ATOM 710 C C . LYS A 1 94 ? -11.085 -5.784 0.176 1.00 98.50 94 LYS A C 1
ATOM 712 O O . LYS A 1 94 ? -10.386 -5.391 -0.755 1.00 98.50 94 LYS A O 1
ATOM 717 N N . PRO A 1 95 ? -10.621 -6.713 1.032 1.00 98.12 95 PRO A N 1
ATOM 718 C CA . PRO A 1 95 ? -9.225 -7.159 1.073 1.00 98.12 95 PRO A CA 1
ATOM 719 C C . PRO A 1 95 ? -8.772 -7.864 -0.217 1.00 98.12 95 PRO A C 1
ATOM 721 O O . PRO A 1 95 ? -7.575 -8.008 -0.463 1.00 98.12 95 PRO A O 1
ATOM 724 N N . TYR A 1 96 ? -9.717 -8.313 -1.048 1.00 98.12 96 TYR A N 1
ATOM 725 C CA . TYR A 1 96 ? -9.435 -9.014 -2.296 1.00 98.12 96 TYR A CA 1
ATOM 726 C C . TYR A 1 96 ? -8.685 -8.145 -3.308 1.00 98.12 96 TYR A C 1
ATOM 728 O O . TYR A 1 96 ? -7.805 -8.672 -3.983 1.00 98.12 96 TYR A O 1
ATOM 736 N N . THR A 1 97 ? -8.951 -6.834 -3.374 1.00 97.88 97 THR A N 1
ATOM 737 C CA . THR A 1 97 ? -8.215 -5.964 -4.306 1.00 97.88 97 THR A CA 1
ATOM 738 C C . THR A 1 97 ? -6.740 -5.852 -3.925 1.00 97.88 97 THR A C 1
ATOM 740 O O . THR A 1 97 ? -5.870 -5.873 -4.785 1.00 97.88 97 THR A O 1
ATOM 743 N N . CYS A 1 98 ? -6.428 -5.824 -2.625 1.00 98.06 98 CYS A N 1
ATOM 744 C CA . CYS A 1 98 ? -5.048 -5.800 -2.144 1.00 98.06 98 CYS A CA 1
ATOM 745 C C . CYS A 1 98 ? -4.340 -7.134 -2.421 1.00 98.06 98 CYS A C 1
ATOM 747 O O . CYS A 1 98 ? -3.126 -7.165 -2.619 1.00 98.06 98 CYS A O 1
ATOM 749 N N . SER A 1 99 ? -5.099 -8.238 -2.432 1.00 97.06 99 SER A N 1
ATOM 750 C CA . SER A 1 99 ? -4.590 -9.599 -2.634 1.00 97.06 99 SER A CA 1
ATOM 751 C C . SER A 1 99 ? -4.066 -9.877 -4.041 1.00 97.06 99 SER A C 1
ATOM 753 O O . SER A 1 99 ? -3.420 -10.903 -4.243 1.00 97.06 99 SER A O 1
ATOM 755 N N . GLU A 1 100 ? -4.326 -8.986 -4.999 1.00 96.69 100 GLU A N 1
ATOM 756 C CA . GLU A 1 100 ? -3.715 -9.060 -6.323 1.00 96.69 100 GLU A CA 1
ATOM 757 C C . GLU A 1 100 ? -2.184 -8.980 -6.219 1.00 96.69 100 GLU A C 1
ATOM 759 O O . GLU A 1 100 ? -1.489 -9.818 -6.791 1.00 96.69 100 GLU A O 1
ATOM 764 N N . CYS A 1 101 ? -1.673 -8.060 -5.390 1.00 97.19 101 CYS A N 1
ATOM 765 C CA . CYS A 1 101 ? -0.236 -7.815 -5.238 1.00 97.19 101 CYS A CA 1
ATOM 766 C C . CYS A 1 101 ? 0.321 -8.265 -3.879 1.00 97.19 101 CYS A C 1
ATOM 768 O O . CYS A 1 101 ? 1.425 -8.795 -3.809 1.00 97.19 101 CYS A O 1
ATOM 770 N N . HIS A 1 102 ? -0.426 -8.088 -2.783 1.00 96.94 102 HIS A N 1
ATOM 771 C CA . HIS A 1 102 ? -0.001 -8.474 -1.429 1.00 96.94 102 HIS A CA 1
ATOM 772 C C . HIS A 1 102 ? -0.249 -9.962 -1.157 1.00 96.94 102 HIS A C 1
ATOM 774 O O . HIS A 1 102 ? -1.003 -10.358 -0.258 1.00 96.94 102 HIS A O 1
ATOM 780 N N . LYS A 1 103 ? 0.389 -10.792 -1.980 1.00 89.94 103 LYS A N 1
ATOM 781 C CA . LYS A 1 103 ? 0.282 -12.249 -2.008 1.00 89.94 103 LYS A CA 1
ATOM 782 C C . LYS A 1 103 ? 1.681 -12.859 -2.084 1.00 89.94 103 LYS A C 1
ATOM 784 O O . LYS A 1 103 ? 2.683 -12.163 -2.088 1.00 89.94 103 LYS A O 1
ATOM 789 N N . GLY A 1 104 ? 1.750 -14.186 -2.117 1.00 88.31 104 GLY A N 1
ATOM 790 C CA . GLY A 1 104 ? 3.026 -14.885 -2.236 1.00 88.31 104 GLY A CA 1
ATOM 791 C C . GLY A 1 104 ? 3.795 -14.973 -0.912 1.00 88.31 104 GLY A C 1
ATOM 792 O O . GLY A 1 104 ? 3.204 -14.776 0.154 1.00 88.31 104 GLY A O 1
ATOM 793 N N . PRO A 1 105 ? 5.055 -15.429 -0.958 1.00 89.94 105 PRO A N 1
ATOM 794 C CA . PRO A 1 105 ? 5.919 -15.572 0.215 1.00 89.94 105 PRO A CA 1
ATOM 795 C C . PRO A 1 105 ? 6.624 -14.269 0.627 1.00 89.94 105 PRO A C 1
ATOM 797 O O . PRO A 1 105 ? 7.036 -14.143 1.774 1.00 89.94 105 PRO A O 1
ATOM 800 N N . ASP A 1 106 ? 6.770 -13.326 -0.297 1.00 90.25 106 ASP A N 1
ATOM 801 C CA . ASP A 1 106 ? 7.536 -12.086 -0.177 1.00 90.25 106 ASP A CA 1
ATOM 802 C C . ASP A 1 106 ? 6.738 -10.948 0.474 1.00 90.25 106 ASP A C 1
ATOM 804 O O . ASP A 1 106 ? 7.269 -10.243 1.333 1.00 90.25 106 ASP A O 1
ATOM 808 N N . VAL A 1 107 ? 5.450 -10.805 0.138 1.00 94.94 107 VAL A N 1
ATOM 809 C CA . VAL A 1 107 ? 4.551 -9.790 0.721 1.00 94.94 107 VAL A CA 1
ATOM 810 C C . VAL A 1 107 ? 3.222 -10.400 1.208 1.00 94.94 107 VAL A C 1
ATOM 812 O O . VAL A 1 107 ? 2.144 -10.035 0.736 1.00 94.94 107 VAL A O 1
ATOM 815 N N . PRO A 1 108 ? 3.243 -11.318 2.198 1.00 96.69 108 PRO A N 1
ATOM 816 C CA . PRO A 1 108 ? 2.133 -12.223 2.520 1.00 96.69 108 PRO A CA 1
ATOM 817 C C . PRO A 1 108 ? 0.958 -11.585 3.291 1.00 96.69 108 PRO A C 1
ATOM 819 O O . PRO A 1 108 ? 0.219 -12.301 3.972 1.00 96.69 108 PRO A O 1
ATOM 822 N N . ALA A 1 109 ? 0.753 -10.266 3.211 1.00 97.62 109 ALA A N 1
ATOM 823 C CA . ALA A 1 109 ? -0.216 -9.556 4.049 1.00 97.62 109 ALA A CA 1
ATOM 824 C C . ALA A 1 109 ? -1.642 -10.118 3.911 1.00 97.62 109 ALA A C 1
ATOM 826 O O . ALA A 1 109 ? -2.312 -10.319 4.923 1.00 97.62 109 ALA A O 1
ATOM 827 N N . TYR A 1 110 ? -2.085 -10.476 2.697 1.00 98.06 110 TYR A N 1
ATOM 828 C CA . TYR A 1 110 ? -3.403 -11.088 2.514 1.00 98.06 110 TYR A CA 1
ATOM 829 C C . TYR A 1 110 ? -3.515 -12.470 3.170 1.00 98.06 110 TYR A C 1
ATOM 831 O O . TYR A 1 110 ? -4.528 -12.763 3.798 1.00 98.06 110 TYR A O 1
ATOM 839 N N . LYS A 1 111 ? -2.475 -13.315 3.083 1.00 97.12 111 LYS A N 1
ATOM 840 C CA . LYS A 1 111 ? -2.483 -14.637 3.735 1.00 97.12 111 LYS A CA 1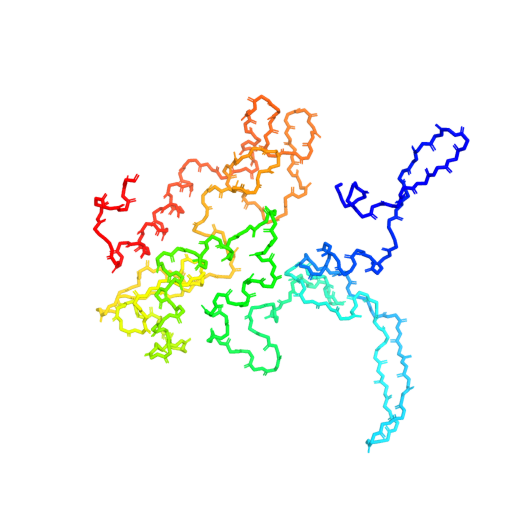
ATOM 841 C C . LYS A 1 111 ? -2.548 -14.503 5.254 1.00 97.12 111 LYS A C 1
ATOM 843 O O . LYS A 1 111 ? -3.300 -15.236 5.887 1.00 97.12 111 LYS A O 1
ATOM 848 N N . VAL A 1 112 ? -1.791 -13.559 5.819 1.00 9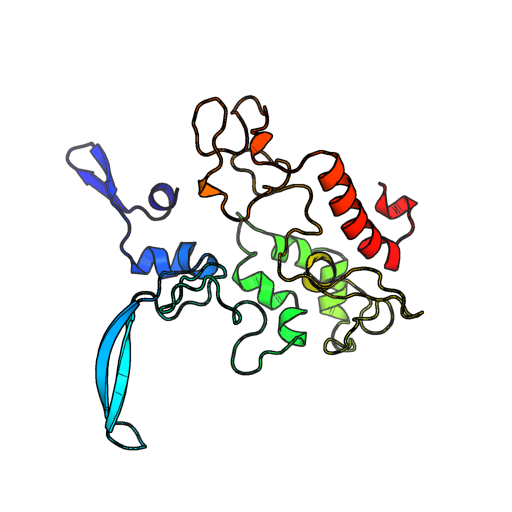8.19 112 VAL A N 1
ATOM 849 C CA . VAL A 1 112 ? -1.816 -13.252 7.258 1.00 98.19 112 VAL A CA 1
ATOM 850 C C . VAL A 1 112 ? -3.197 -12.746 7.672 1.00 98.19 112 VAL A C 1
ATOM 852 O O . VAL A 1 112 ? -3.772 -13.246 8.637 1.00 98.19 112 VAL A O 1
ATOM 855 N N . TYR A 1 113 ? -3.767 -11.808 6.913 1.00 98.56 113 TYR A N 1
ATOM 856 C CA . TYR A 1 113 ? -5.109 -11.291 7.155 1.00 98.56 113 TYR A CA 1
ATOM 857 C C . TYR A 1 113 ? -6.166 -12.399 7.106 1.00 98.56 113 TYR A C 1
ATOM 859 O O . TYR A 1 113 ? -6.950 -12.529 8.043 1.00 98.56 113 TYR A O 1
ATOM 867 N N . GLN A 1 114 ? -6.155 -13.227 6.059 1.00 97.88 114 GLN A N 1
ATOM 868 C CA . GLN A 1 114 ? -7.166 -14.254 5.806 1.00 97.88 114 GLN A CA 1
ATOM 869 C C . GLN A 1 114 ? -7.281 -15.273 6.946 1.00 97.88 114 GLN A C 1
ATOM 871 O O . GLN A 1 114 ? -8.380 -15.742 7.217 1.00 97.88 114 GLN A O 1
ATOM 876 N N . VAL A 1 115 ? -6.174 -15.608 7.616 1.00 98.00 115 VAL A N 1
ATOM 877 C CA . VAL A 1 115 ? -6.175 -16.559 8.745 1.00 98.00 115 VAL A CA 1
ATOM 878 C C . VAL A 1 115 ? -6.349 -15.885 10.112 1.00 98.00 115 VAL A C 1
ATOM 880 O O . VAL A 1 115 ? -6.512 -16.569 11.124 1.00 98.00 115 VAL A O 1
ATOM 883 N N . SER A 1 116 ? -6.321 -14.551 10.166 1.00 98.75 116 SER A N 1
ATOM 884 C CA . SER A 1 116 ? -6.542 -13.780 11.393 1.00 98.75 116 SER A CA 1
ATOM 885 C C . SER A 1 116 ? -8.013 -13.794 11.825 1.00 98.75 116 SER A C 1
ATOM 887 O O . SER A 1 116 ? -8.917 -14.095 11.045 1.00 98.75 116 SER A O 1
ATOM 889 N N . LYS A 1 117 ? -8.289 -13.403 13.075 1.00 98.62 117 LYS A N 1
ATOM 890 C CA . LYS A 1 117 ? -9.673 -13.230 13.547 1.00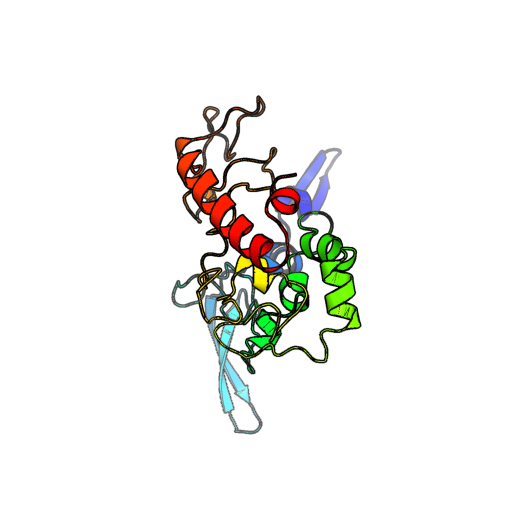 98.62 117 LYS A CA 1
ATOM 891 C C . LYS A 1 117 ? -10.421 -12.139 12.772 1.00 98.62 117 LYS A C 1
ATOM 893 O O . LYS A 1 117 ? -11.582 -12.359 12.445 1.00 98.62 117 LYS A O 1
ATOM 898 N N . HIS A 1 118 ? -9.751 -11.046 12.396 1.00 98.69 118 HIS A N 1
ATOM 899 C CA . HIS A 1 118 ? -10.342 -9.994 11.560 1.00 98.69 118 HIS A CA 1
ATOM 900 C C . HIS A 1 118 ? -10.770 -10.528 10.187 1.00 98.69 118 HIS A C 1
ATOM 902 O O . HIS A 1 118 ? -11.909 -10.321 9.774 1.00 98.69 118 HIS A O 1
ATOM 908 N N . GLY A 1 119 ? -9.896 -11.285 9.514 1.00 98.62 119 GLY A N 1
ATOM 909 C CA . GLY A 1 119 ? -10.211 -11.892 8.217 1.00 98.62 119 GLY A CA 1
ATOM 910 C C . GLY A 1 119 ? -11.309 -12.948 8.295 1.00 98.62 119 GLY A C 1
ATOM 911 O O . GLY A 1 119 ? -12.183 -12.982 7.430 1.00 98.62 119 GLY A O 1
ATOM 912 N N . ASN A 1 120 ? -11.327 -13.756 9.360 1.00 98.75 120 ASN A N 1
ATOM 913 C CA . ASN A 1 120 ? -12.393 -14.732 9.593 1.00 98.75 120 ASN A CA 1
ATOM 914 C C . ASN A 1 120 ? -13.755 -14.052 9.797 1.00 98.75 120 ASN A C 1
ATOM 916 O O . ASN A 1 120 ? -14.752 -14.518 9.247 1.00 98.75 120 ASN A O 1
ATOM 920 N N . MET A 1 121 ? -13.808 -12.951 10.557 1.00 98.56 121 MET A N 1
ATOM 921 C CA . MET A 1 121 ? -15.035 -12.166 10.727 1.00 98.56 121 MET A CA 1
ATOM 922 C C . MET A 1 121 ? -15.482 -11.559 9.401 1.00 98.56 121 MET A C 1
ATOM 924 O O . MET A 1 121 ? -16.620 -11.784 9.001 1.00 98.56 121 MET A O 1
ATOM 928 N N . PHE A 1 122 ? -14.583 -10.891 8.671 1.00 98.62 122 PHE A N 1
ATOM 929 C CA . PHE A 1 122 ? -14.899 -10.370 7.342 1.00 98.62 122 PHE A CA 1
ATOM 930 C C . PHE A 1 122 ? -15.478 -11.470 6.435 1.00 98.62 122 PHE A C 1
ATOM 932 O O . PHE A 1 122 ? -16.561 -11.309 5.881 1.00 98.62 122 PHE A O 1
ATOM 939 N N . ALA A 1 123 ? -14.832 -12.633 6.341 1.00 98.44 123 ALA A N 1
ATOM 940 C CA . ALA A 1 123 ? -15.313 -13.730 5.500 1.00 98.44 123 ALA A CA 1
ATOM 941 C C . ALA A 1 123 ? -16.672 -14.308 5.943 1.00 98.44 123 ALA A C 1
ATOM 943 O O . ALA A 1 123 ? -17.386 -14.869 5.115 1.00 98.44 123 ALA A O 1
ATOM 944 N N . SER A 1 124 ? -17.020 -14.192 7.228 1.00 98.38 124 SER A N 1
ATOM 945 C CA . SER A 1 124 ? -18.225 -14.809 7.795 1.00 98.38 124 SER A CA 1
ATOM 946 C C . SER A 1 124 ? -19.437 -13.881 7.804 1.00 98.38 124 SER A C 1
ATOM 948 O O . SER A 1 124 ? -20.550 -14.355 7.596 1.00 98.38 124 SER A O 1
ATOM 950 N N . ILE A 1 125 ? -19.238 -12.587 8.078 1.00 97.69 125 ILE A N 1
ATOM 951 C CA . ILE A 1 125 ? -20.334 -11.651 8.385 1.00 97.69 125 ILE A CA 1
ATOM 952 C C . ILE A 1 125 ? -20.290 -10.335 7.598 1.00 97.69 125 ILE A C 1
ATOM 954 O O . ILE A 1 125 ? -21.202 -9.532 7.740 1.00 97.69 125 ILE A O 1
ATOM 958 N N . SER A 1 126 ? -19.296 -10.105 6.730 1.00 97.94 126 SER A N 1
ATOM 959 C CA . SER A 1 126 ? -19.205 -8.827 5.995 1.00 97.94 126 SER A CA 1
ATOM 960 C C . SER A 1 126 ? -20.286 -8.597 4.943 1.00 97.94 126 SER A C 1
ATOM 962 O O . SER A 1 126 ? -20.343 -7.526 4.353 1.00 97.94 126 SER A O 1
ATOM 964 N N . LYS A 1 127 ? -21.140 -9.589 4.673 1.00 97.31 127 LYS A N 1
ATOM 965 C CA . LYS A 1 127 ? -22.232 -9.447 3.705 1.00 97.31 127 LYS A CA 1
ATOM 966 C C . LYS A 1 127 ? -23.208 -8.329 4.090 1.00 97.31 127 LYS A C 1
ATOM 968 O O . LYS A 1 127 ? -23.783 -7.721 3.195 1.00 97.31 127 LYS A O 1
ATOM 973 N N . ASP A 1 128 ? -23.381 -8.098 5.387 1.00 95.00 128 ASP A N 1
ATOM 974 C CA . ASP A 1 128 ? -24.351 -7.143 5.926 1.00 95.00 128 ASP A CA 1
ATOM 975 C C . ASP A 1 128 ? -23.703 -5.793 6.297 1.00 95.00 128 ASP A C 1
ATOM 977 O O . ASP A 1 128 ? -24.336 -4.971 6.948 1.00 95.00 128 ASP A O 1
ATOM 981 N N . TRP A 1 129 ? -22.435 -5.578 5.927 1.00 98.50 129 TRP A N 1
ATOM 982 C CA . TRP A 1 129 ? -21.703 -4.329 6.165 1.00 98.50 129 TRP A CA 1
ATOM 983 C C . TRP A 1 129 ? -21.948 -3.317 5.045 1.00 98.50 129 TRP A C 1
ATOM 985 O O . TRP A 1 129 ? -22.070 -3.705 3.879 1.00 98.50 129 TRP A O 1
ATOM 995 N N . ASP A 1 130 ? -21.941 -2.030 5.388 1.00 98.50 130 ASP A N 1
ATOM 996 C CA . ASP A 1 130 ? -21.893 -0.948 4.406 1.00 98.50 130 ASP A CA 1
ATOM 997 C C . ASP A 1 130 ? -20.432 -0.700 4.014 1.00 98.50 130 ASP A C 1
ATOM 999 O O . ASP A 1 130 ? -19.550 -0.573 4.861 1.00 98.50 130 ASP A O 1
ATOM 1003 N N . PHE A 1 131 ? -20.143 -0.678 2.717 1.00 98.50 131 PHE A N 1
ATOM 1004 C CA . PHE A 1 131 ? -18.804 -0.414 2.196 1.00 98.50 131 PHE A CA 1
ATOM 1005 C C . PHE A 1 131 ? -18.727 0.859 1.356 1.00 98.50 131 PHE A C 1
ATOM 1007 O O . PHE A 1 131 ? -17.652 1.165 0.832 1.00 98.50 131 PHE A O 1
ATOM 1014 N N . GLU A 1 132 ? -19.813 1.605 1.210 1.00 98.31 132 GLU A N 1
ATOM 1015 C CA . GLU A 1 132 ? -19.896 2.813 0.392 1.00 98.31 132 GLU A CA 1
ATOM 1016 C C . GLU A 1 132 ? -19.839 4.085 1.242 1.00 98.31 132 GLU A C 1
ATOM 1018 O O . GLU A 1 132 ? -19.259 5.074 0.786 1.00 98.31 132 GLU A O 1
ATOM 1023 N N . ASP A 1 133 ? -20.287 4.027 2.498 1.00 97.94 133 ASP A N 1
ATOM 1024 C CA . ASP A 1 133 ? -20.408 5.199 3.369 1.00 97.94 133 ASP A CA 1
ATOM 1025 C C . ASP A 1 133 ? -19.091 5.950 3.629 1.00 97.94 133 ASP A C 1
ATOM 1027 O O . ASP A 1 133 ? -17.986 5.389 3.687 1.00 97.94 133 ASP A O 1
ATOM 1031 N N . VAL A 1 134 ? -19.190 7.281 3.704 1.00 97.06 134 VAL A N 1
ATOM 1032 C CA . VAL A 1 134 ? -18.068 8.205 3.922 1.00 97.06 134 VAL A CA 1
ATOM 1033 C C . VAL A 1 134 ? -18.516 9.327 4.870 1.00 97.06 134 VAL A C 1
ATOM 1035 O O . VAL A 1 134 ? -19.313 10.166 4.446 1.00 97.06 134 VAL A O 1
ATOM 1038 N N . PRO A 1 135 ? -17.946 9.437 6.088 1.00 97.69 135 PRO A N 1
ATOM 1039 C CA . PRO A 1 135 ? -16.908 8.578 6.680 1.00 97.69 135 PRO A CA 1
ATOM 1040 C C . PRO A 1 135 ? -17.372 7.126 6.879 1.00 97.69 135 PRO A C 1
ATOM 1042 O O . PRO A 1 135 ? -18.564 6.874 6.908 1.00 97.69 135 PRO A O 1
ATOM 1045 N N . TRP A 1 136 ? -16.427 6.181 6.975 1.00 98.50 136 TRP A N 1
ATOM 1046 C CA . TRP A 1 136 ? -16.752 4.782 7.280 1.00 98.50 136 TRP A CA 1
ATOM 1047 C C . TRP A 1 136 ? -16.831 4.608 8.798 1.00 98.50 136 TRP A C 1
ATOM 1049 O O . TRP A 1 136 ? -15.809 4.764 9.475 1.00 98.50 136 TRP A O 1
ATOM 1059 N N . VAL A 1 137 ? -18.011 4.326 9.333 1.00 98.62 137 VAL A N 1
ATOM 1060 C CA . VAL A 1 137 ? -18.286 4.315 10.771 1.00 98.62 137 VAL A CA 1
ATOM 1061 C C . VAL A 1 137 ? -18.000 2.937 11.355 1.00 98.62 137 VAL A C 1
ATOM 1063 O O . VAL A 1 137 ? -18.632 1.932 11.025 1.00 98.62 137 VAL A O 1
ATOM 1066 N N . VAL A 1 138 ? -17.015 2.867 12.245 1.00 98.12 138 VAL A N 1
ATOM 1067 C CA . VAL A 1 138 ? -16.671 1.620 12.936 1.00 98.12 138 VAL A CA 1
ATOM 1068 C C . VAL A 1 138 ? -17.747 1.245 13.956 1.00 98.12 138 VAL A C 1
ATOM 1070 O O . VAL A 1 138 ? -18.214 2.078 14.725 1.00 98.12 138 VAL A O 1
ATOM 1073 N N . GLY A 1 139 ? -18.144 -0.027 13.969 1.00 97.25 139 GLY A N 1
ATOM 1074 C CA . GLY A 1 139 ? -19.215 -0.540 14.828 1.00 97.25 139 GLY A CA 1
ATOM 1075 C C . GLY A 1 139 ? -20.613 -0.456 14.208 1.00 97.25 139 GLY A C 1
ATOM 1076 O O . GLY A 1 139 ? -21.463 -1.264 14.583 1.00 97.25 139 GLY A O 1
ATOM 1077 N N . GLU A 1 140 ? -20.823 0.433 13.232 1.00 97.81 140 GLU A N 1
ATOM 1078 C CA . GLU A 1 140 ? -22.081 0.567 12.482 1.00 97.81 140 GLU A CA 1
ATOM 1079 C C . GLU A 1 140 ? -21.949 -0.007 11.067 1.00 97.81 140 GLU A C 1
ATOM 1081 O O . GLU A 1 140 ? -22.587 -1.013 10.752 1.00 97.81 140 GLU A O 1
ATOM 1086 N N . ASP A 1 141 ? -21.046 0.550 10.256 1.00 98.56 141 ASP A N 1
ATOM 1087 C CA . ASP A 1 141 ? -20.852 0.129 8.865 1.00 98.56 141 ASP A CA 1
ATOM 1088 C C . ASP A 1 141 ? -20.060 -1.176 8.776 1.00 98.56 141 ASP A C 1
ATOM 1090 O O . ASP A 1 141 ? -20.285 -1.993 7.886 1.00 98.56 141 ASP A O 1
ATOM 1094 N N . PHE A 1 142 ? -19.117 -1.392 9.699 1.00 98.62 142 PHE A N 1
ATOM 1095 C CA . PHE A 1 142 ? -18.300 -2.602 9.768 1.00 98.62 142 PHE A CA 1
ATOM 1096 C C . PHE A 1 142 ? -17.893 -2.943 11.203 1.00 98.62 142 PHE A C 1
ATOM 1098 O O . PHE A 1 142 ? -17.651 -2.070 12.033 1.00 98.62 142 PHE A O 1
ATOM 1105 N N . THR A 1 143 ? -17.743 -4.238 11.495 1.00 97.81 143 THR A N 1
ATOM 1106 C CA . THR A 1 143 ? -17.394 -4.730 12.846 1.00 97.81 143 THR A CA 1
ATOM 1107 C C . THR A 1 143 ? -16.081 -5.510 12.912 1.00 97.81 143 THR A C 1
ATOM 1109 O O . THR A 1 143 ? -15.672 -5.957 13.983 1.00 97.81 143 THR A O 1
ATOM 1112 N N . ALA A 1 144 ? -15.378 -5.666 11.787 1.00 98.31 144 ALA A N 1
ATOM 1113 C CA . ALA A 1 144 ? -13.981 -6.090 11.771 1.00 98.31 144 ALA A CA 1
ATOM 1114 C C . ALA A 1 144 ? -13.215 -5.357 10.660 1.00 98.31 144 ALA A C 1
ATOM 1116 O O . ALA A 1 144 ? -13.751 -5.172 9.566 1.00 98.31 144 ALA A O 1
ATOM 1117 N N . PRO A 1 145 ? -11.956 -4.958 10.894 1.00 98.38 145 PRO A N 1
ATOM 1118 C CA . PRO A 1 145 ? -11.221 -4.173 9.918 1.00 98.38 145 PRO A CA 1
ATOM 1119 C C . PRO A 1 145 ? -10.852 -5.001 8.680 1.00 98.38 145 PRO A C 1
ATOM 1121 O O . PRO A 1 145 ? -10.564 -6.201 8.750 1.00 98.38 145 PRO A O 1
ATOM 1124 N N . THR A 1 146 ? -10.797 -4.331 7.532 1.00 98.75 146 THR A N 1
ATOM 1125 C CA . THR A 1 146 ? -10.119 -4.812 6.320 1.00 98.75 146 THR A CA 1
ATOM 1126 C C . THR A 1 146 ? -8.764 -4.118 6.161 1.00 98.75 146 THR A C 1
ATOM 1128 O O . THR A 1 146 ? -8.392 -3.257 6.959 1.00 98.75 146 THR A O 1
ATOM 1131 N N . CYS A 1 147 ? -8.024 -4.450 5.098 1.00 98.56 147 CYS A N 1
ATOM 1132 C CA . CYS A 1 147 ? -6.791 -3.745 4.736 1.00 98.56 147 CYS A CA 1
ATOM 1133 C C . CYS A 1 147 ? -7.015 -2.224 4.655 1.00 98.56 147 CYS A C 1
ATOM 1135 O O . CYS A 1 147 ? -6.228 -1.444 5.187 1.00 98.56 147 CYS A O 1
ATOM 1137 N N . ALA A 1 148 ? -8.115 -1.808 4.025 1.00 98.56 148 ALA A N 1
ATOM 1138 C CA . ALA A 1 148 ? -8.415 -0.403 3.817 1.00 98.56 148 ALA A CA 1
ATOM 1139 C C . ALA A 1 148 ? -8.747 0.331 5.122 1.00 98.56 148 ALA A C 1
ATOM 1141 O O . ALA A 1 148 ? -8.284 1.455 5.316 1.00 98.56 148 ALA A O 1
ATOM 1142 N N . ALA A 1 149 ? -9.484 -0.310 6.038 1.00 98.31 149 ALA A N 1
ATOM 1143 C CA . ALA A 1 149 ? -9.792 0.279 7.340 1.00 98.31 149 ALA A CA 1
ATOM 1144 C C . ALA A 1 149 ? -8.500 0.719 8.057 1.00 98.31 149 ALA A C 1
ATOM 1146 O O . ALA A 1 149 ? -8.328 1.885 8.412 1.00 98.31 149 ALA A O 1
ATOM 1147 N N . CYS A 1 150 ? -7.527 -0.186 8.163 1.00 98.38 150 CYS A N 1
ATOM 1148 C CA . CYS A 1 150 ? -6.275 0.105 8.854 1.00 98.38 150 CYS A CA 1
ATOM 1149 C C . CYS A 1 150 ? -5.361 1.068 8.087 1.00 98.38 150 CYS A C 1
ATOM 1151 O O . CYS A 1 150 ? -4.688 1.874 8.725 1.00 98.38 150 CYS A O 1
ATOM 1153 N N . HIS A 1 151 ? -5.322 1.020 6.752 1.00 98.31 151 HIS A N 1
ATOM 1154 C CA . HIS A 1 151 ? -4.249 1.676 5.990 1.00 98.31 151 HIS A CA 1
ATOM 1155 C C . HIS A 1 151 ? -4.639 2.922 5.182 1.00 98.31 151 HIS A C 1
ATOM 1157 O O . HIS A 1 151 ? -3.747 3.718 4.898 1.00 98.31 151 HIS A O 1
ATOM 1163 N N . VAL A 1 152 ? -5.909 3.114 4.799 1.00 98.19 152 VAL A N 1
ATOM 1164 C CA . VAL A 1 152 ? -6.269 4.113 3.763 1.00 98.19 152 VAL A CA 1
ATOM 1165 C C . VAL A 1 152 ? -7.556 4.893 4.050 1.00 98.19 152 VAL A C 1
ATOM 1167 O O . VAL A 1 152 ? -7.671 6.049 3.649 1.00 98.19 152 VAL A O 1
ATOM 1170 N N . SER A 1 153 ? -8.538 4.281 4.717 1.00 98.50 153 SER A N 1
ATOM 1171 C CA . SER A 1 153 ? -9.899 4.817 4.823 1.00 98.50 153 SER A CA 1
ATOM 1172 C C . SER A 1 153 ? -10.011 5.990 5.794 1.00 98.50 153 SER A C 1
ATOM 1174 O O . SER A 1 153 ? -9.359 5.989 6.837 1.00 98.50 153 SER A O 1
ATOM 1176 N N . LEU A 1 154 ? -10.915 6.927 5.477 1.00 98.56 154 LEU A N 1
ATOM 1177 C CA . LEU A 1 154 ? -11.501 7.828 6.471 1.00 98.56 154 LEU A CA 1
ATOM 1178 C C . LEU A 1 154 ? -12.409 6.988 7.374 1.00 98.56 154 LEU A C 1
ATOM 1180 O O . LEU A 1 154 ? -13.371 6.406 6.863 1.00 98.56 154 LEU A O 1
ATOM 1184 N N . ILE A 1 155 ? -12.082 6.916 8.661 1.00 98.31 155 ILE A N 1
ATOM 1185 C CA . ILE A 1 155 ? -12.866 6.217 9.685 1.00 98.31 155 ILE A CA 1
ATOM 1186 C C . ILE A 1 155 ? -13.368 7.239 10.696 1.00 98.31 155 ILE A C 1
ATOM 1188 O O . ILE A 1 155 ? -12.588 8.085 11.139 1.00 98.31 155 ILE A O 1
ATOM 1192 N N . ALA A 1 156 ? -14.638 7.116 11.065 1.00 98.38 156 ALA A N 1
ATOM 1193 C CA . ALA A 1 156 ? -15.239 7.825 12.186 1.00 98.38 156 ALA A CA 1
ATOM 1194 C C . ALA A 1 156 ? -15.788 6.835 13.222 1.00 98.38 156 ALA A C 1
ATOM 1196 O O . ALA A 1 156 ? -15.963 5.650 12.917 1.00 98.38 156 ALA A O 1
ATOM 1197 N N . ASP A 1 157 ? -16.020 7.317 14.436 1.00 97.56 157 ASP A N 1
ATOM 1198 C CA . ASP A 1 157 ? -16.799 6.615 15.456 1.00 97.56 157 ASP A CA 1
ATOM 1199 C C . ASP A 1 157 ? -18.310 6.921 15.316 1.00 97.56 157 ASP A C 1
ATOM 1201 O O . ASP A 1 157 ? -18.690 7.753 14.482 1.00 97.56 157 ASP A O 1
ATOM 1205 N N . PRO A 1 158 ? -19.193 6.228 16.065 1.00 96.94 158 PRO A N 1
ATOM 1206 C CA . PRO A 1 158 ? -20.643 6.457 16.013 1.00 96.94 158 PRO A CA 1
ATOM 1207 C C . PRO A 1 158 ? -21.078 7.879 16.401 1.00 96.94 158 PRO A C 1
ATOM 1209 O O . PRO A 1 158 ? -22.157 8.335 16.022 1.00 96.94 158 PRO A O 1
ATOM 1212 N N . GLU A 1 159 ? -20.252 8.600 17.157 1.00 96.38 159 GLU A N 1
ATOM 1213 C CA . GLU A 1 159 ? -20.468 10.000 17.516 1.00 96.38 159 GLU A CA 1
ATOM 1214 C C . GLU A 1 159 ? -20.128 10.969 16.367 1.00 96.38 159 GLU A C 1
ATOM 1216 O O . GLU A 1 159 ? -20.526 12.139 16.402 1.00 96.38 159 GLU A O 1
ATOM 1221 N N . GLY A 1 160 ? -19.467 10.475 15.316 1.00 95.00 160 GLY A N 1
ATOM 1222 C CA . GLY A 1 160 ? -19.073 11.227 14.129 1.00 95.00 160 GLY A CA 1
ATOM 1223 C C . GLY A 1 160 ? -17.687 11.866 14.232 1.00 95.00 160 GLY A C 1
ATOM 1224 O O . GLY A 1 160 ? -17.308 12.626 13.334 1.00 95.00 160 GLY A O 1
ATOM 1225 N N . ASP A 1 161 ? -16.922 11.566 15.283 1.00 97.69 161 ASP A N 1
ATOM 1226 C CA . ASP A 1 161 ? -15.554 12.041 15.443 1.00 97.69 161 ASP A CA 1
ATOM 1227 C C . ASP A 1 161 ? -14.604 11.239 14.543 1.00 97.69 161 ASP A C 1
ATOM 1229 O O . ASP A 1 161 ? -14.698 10.019 14.382 1.00 97.69 161 ASP A O 1
ATOM 1233 N N . VAL A 1 162 ? -13.657 11.937 13.910 1.00 98.06 162 VAL A N 1
ATOM 1234 C CA . VAL A 1 162 ? -12.703 11.304 12.992 1.00 98.06 162 VAL A CA 1
ATOM 1235 C C . VAL A 1 162 ? -11.665 10.509 13.784 1.00 98.06 162 VAL A C 1
ATOM 1237 O O . VAL A 1 162 ? -10.784 11.074 14.430 1.00 98.06 162 VAL A O 1
ATOM 1240 N N . VAL A 1 163 ? -11.714 9.184 13.650 1.00 97.62 163 VAL A N 1
ATOM 1241 C CA . VAL A 1 163 ? -10.725 8.253 14.212 1.00 97.62 163 VAL A CA 1
ATOM 1242 C C . VAL A 1 163 ? -9.446 8.260 13.380 1.00 97.62 163 VAL A C 1
ATOM 1244 O O . VAL A 1 163 ? -8.336 8.235 13.918 1.00 97.62 163 VAL A O 1
ATOM 1247 N N . ALA A 1 164 ? -9.582 8.267 12.050 1.00 97.81 164 ALA A N 1
ATOM 1248 C CA . ALA A 1 164 ? -8.433 8.265 11.157 1.00 97.81 164 ALA A CA 1
ATOM 1249 C C . ALA A 1 164 ? -8.747 8.898 9.801 1.00 97.81 164 ALA A C 1
ATOM 1251 O O . ALA A 1 164 ? -9.680 8.489 9.117 1.00 97.81 164 ALA A O 1
ATOM 1252 N N . GLU A 1 165 ? -7.908 9.841 9.377 1.00 98.00 165 GLU A N 1
ATOM 1253 C CA . GLU A 1 165 ? -8.043 10.537 8.095 1.00 98.00 165 GLU A CA 1
ATOM 1254 C C . GLU A 1 165 ? -7.768 9.625 6.893 1.00 98.00 165 GLU A C 1
ATOM 1256 O O . GLU A 1 165 ? -6.893 8.747 6.942 1.00 98.00 165 GLU A O 1
ATOM 1261 N N . ARG A 1 166 ? -8.476 9.865 5.779 1.00 98.06 166 ARG A N 1
ATOM 1262 C CA . ARG A 1 166 ? -8.197 9.184 4.504 1.00 98.06 166 ARG A CA 1
ATOM 1263 C C . ARG A 1 166 ? -6.852 9.639 3.952 1.00 98.06 166 ARG A C 1
ATOM 1265 O O . ARG A 1 166 ? -6.559 10.828 3.910 1.00 98.06 166 ARG A O 1
ATOM 1272 N N . THR A 1 167 ? -6.090 8.704 3.400 1.00 97.25 167 THR A N 1
ATOM 1273 C CA . THR A 1 167 ? -4.836 9.007 2.703 1.00 97.25 167 THR A CA 1
ATOM 1274 C C . THR A 1 167 ? -4.679 8.147 1.460 1.00 97.25 167 THR A C 1
ATOM 1276 O O . THR A 1 167 ? -5.059 6.990 1.480 1.00 97.25 167 THR A O 1
ATOM 1279 N N . HIS A 1 168 ? -4.102 8.684 0.383 1.00 96.88 168 HIS A N 1
ATOM 1280 C CA . HIS A 1 168 ? -3.623 7.886 -0.759 1.00 96.88 168 HIS A CA 1
ATOM 1281 C C . HIS A 1 168 ? -2.090 7.768 -0.787 1.00 96.88 168 HIS A C 1
ATOM 1283 O O . HIS A 1 168 ? -1.531 7.190 -1.715 1.00 96.88 168 HIS A O 1
ATOM 1289 N N . GLN A 1 169 ? -1.401 8.273 0.243 1.00 94.56 169 GLN A N 1
ATOM 1290 C CA . GLN A 1 169 ? 0.052 8.151 0.387 1.00 94.56 169 GLN A CA 1
ATOM 1291 C C . GLN A 1 169 ? 0.469 6.755 0.878 1.00 94.56 169 GLN A C 1
ATOM 1293 O O . GLN A 1 169 ? 1.612 6.344 0.690 1.00 94.56 169 GLN A O 1
ATOM 1298 N N . MET A 1 170 ? -0.461 6.016 1.500 1.00 94.25 170 MET A N 1
ATOM 1299 C CA . MET A 1 170 ? -0.313 4.628 1.971 1.00 94.25 170 MET A CA 1
ATOM 1300 C C . MET A 1 170 ? 0.777 4.385 3.028 1.00 94.25 170 MET A C 1
ATOM 1302 O O . MET A 1 170 ? 0.984 3.243 3.432 1.00 94.25 170 MET A O 1
ATOM 1306 N N . ASN A 1 171 ? 1.461 5.422 3.522 1.00 94.94 171 ASN A N 1
ATOM 1307 C CA . ASN A 1 171 ? 2.506 5.287 4.541 1.00 94.94 171 ASN A CA 1
ATOM 1308 C C . ASN A 1 171 ? 2.297 6.149 5.798 1.00 94.94 171 ASN A C 1
ATOM 1310 O O . ASN A 1 171 ? 3.082 6.021 6.737 1.00 94.94 171 ASN A O 1
ATOM 1314 N N . ASP A 1 172 ? 1.225 6.944 5.873 1.00 94.31 172 ASP A N 1
ATOM 1315 C CA . ASP A 1 172 ? 0.943 7.842 7.010 1.00 94.31 172 ASP A CA 1
ATOM 1316 C C . ASP A 1 172 ? 0.680 7.115 8.333 1.00 94.31 172 ASP A C 1
ATOM 1318 O O . ASP A 1 172 ? 0.663 7.741 9.391 1.00 94.31 172 ASP A O 1
ATOM 1322 N N . ARG A 1 173 ? 0.468 5.797 8.267 1.00 97.12 173 ARG A N 1
ATOM 1323 C CA . ARG A 1 173 ? 0.225 4.900 9.405 1.00 97.12 173 ARG A CA 1
ATOM 1324 C C . ARG A 1 173 ? 1.275 3.783 9.497 1.00 97.12 173 ARG A C 1
ATOM 1326 O O . ARG A 1 173 ? 1.045 2.760 10.133 1.00 97.12 173 ARG A O 1
ATOM 1333 N N . ILE A 1 174 ? 2.408 3.938 8.804 1.00 97.50 174 ILE A N 1
ATOM 1334 C CA . ILE A 1 174 ? 3.486 2.942 8.736 1.00 97.50 174 ILE A CA 1
ATOM 1335 C C . ILE A 1 174 ? 4.776 3.567 9.264 1.00 97.50 174 ILE A C 1
ATOM 1337 O O . ILE A 1 174 ? 5.407 4.371 8.578 1.00 97.50 174 ILE A O 1
ATOM 1341 N N . TRP A 1 175 ? 5.191 3.163 10.465 1.00 97.75 175 TRP A N 1
ATOM 1342 C CA . TRP A 1 175 ? 6.444 3.612 11.078 1.00 97.75 175 TRP A CA 1
ATOM 1343 C C . TRP A 1 175 ? 7.622 2.670 10.794 1.00 97.75 175 TRP A C 1
ATOM 1345 O O . TRP A 1 175 ? 8.758 3.121 10.671 1.00 97.75 175 TRP A O 1
ATOM 1355 N N . TRP A 1 176 ? 7.353 1.379 10.575 1.00 97.19 176 TRP A N 1
ATOM 1356 C CA . TRP A 1 176 ? 8.346 0.389 10.148 1.00 97.19 176 TRP A CA 1
ATOM 1357 C C . TRP A 1 176 ? 8.085 -0.107 8.732 1.00 97.19 176 TRP A C 1
ATOM 1359 O O . TRP A 1 176 ? 6.972 -0.497 8.381 1.00 97.19 176 TRP A O 1
ATOM 1369 N N . ARG A 1 177 ? 9.142 -0.199 7.927 1.00 96.38 177 ARG A N 1
ATOM 1370 C CA . ARG A 1 177 ? 9.132 -0.989 6.698 1.00 96.38 177 ARG A CA 1
ATOM 1371 C C . ARG A 1 177 ? 9.577 -2.411 7.028 1.00 96.38 177 ARG A C 1
ATOM 1373 O O . ARG A 1 177 ? 10.758 -2.672 7.230 1.00 96.38 177 ARG A O 1
ATOM 1380 N N . ILE A 1 178 ? 8.606 -3.321 7.081 1.00 94.88 178 ILE A N 1
ATOM 1381 C CA . ILE A 1 178 ? 8.821 -4.740 7.418 1.00 94.88 178 ILE A CA 1
ATOM 1382 C C . ILE A 1 178 ? 9.334 -5.577 6.237 1.00 94.88 178 ILE A C 1
ATOM 1384 O O . ILE A 1 178 ? 9.859 -6.668 6.430 1.00 94.88 178 ILE A O 1
ATOM 1388 N N . VAL A 1 179 ? 9.208 -5.060 5.008 1.00 89.31 179 VAL A N 1
ATOM 1389 C CA . VAL A 1 179 ? 9.873 -5.621 3.824 1.00 89.31 179 VAL A CA 1
ATOM 1390 C C . VAL A 1 179 ? 11.326 -5.153 3.846 1.00 89.31 179 VAL A C 1
ATOM 1392 O O . VAL A 1 179 ? 11.670 -4.106 3.288 1.00 89.31 179 VAL A O 1
ATOM 1395 N N . GLY A 1 180 ? 12.151 -5.900 4.576 1.00 82.38 180 GLY A N 1
ATOM 1396 C CA . GLY A 1 180 ? 13.545 -5.562 4.826 1.00 82.38 180 GLY A CA 1
ATOM 1397 C C . GLY A 1 180 ? 14.432 -5.708 3.593 1.00 82.38 180 GLY A C 1
ATOM 1398 O O . GLY A 1 180 ? 14.308 -6.654 2.818 1.00 82.38 180 GLY A O 1
ATOM 1399 N N . VAL A 1 181 ? 15.362 -4.767 3.428 1.00 86.62 181 VAL A N 1
ATOM 1400 C CA . VAL A 1 181 ? 16.420 -4.825 2.405 1.00 86.62 181 VAL A CA 1
ATOM 1401 C C . VAL A 1 181 ? 17.775 -4.620 3.099 1.00 86.62 181 VAL A C 1
ATOM 1403 O O . VAL A 1 181 ? 18.437 -3.616 2.899 1.00 86.62 181 VAL A O 1
ATOM 1406 N N . ILE A 1 182 ? 18.229 -5.491 4.000 1.00 88.88 182 ILE A N 1
ATOM 1407 C CA . ILE A 1 182 ? 17.713 -6.830 4.348 1.00 88.88 182 ILE A CA 1
ATOM 1408 C C . ILE A 1 182 ? 16.947 -6.877 5.679 1.00 88.88 182 ILE A C 1
ATOM 1410 O O . ILE A 1 182 ? 16.148 -7.784 5.888 1.00 88.88 182 ILE A O 1
ATOM 1414 N N . TYR A 1 183 ? 17.164 -5.908 6.567 1.00 95.00 183 TYR A N 1
ATOM 1415 C CA . TYR A 1 183 ? 16.504 -5.838 7.872 1.00 95.00 183 TYR A CA 1
ATOM 1416 C C . TYR A 1 183 ? 15.278 -4.935 7.816 1.00 95.00 183 TYR A C 1
ATOM 1418 O O . TYR A 1 183 ? 15.216 -4.034 6.980 1.00 95.00 183 TYR A O 1
ATOM 1426 N N . SER A 1 184 ? 14.322 -5.143 8.721 1.00 96.62 184 SER A N 1
ATOM 1427 C CA . SER A 1 184 ? 13.280 -4.147 8.974 1.00 96.62 184 SER A CA 1
ATOM 1428 C C . SER A 1 184 ? 13.919 -2.847 9.459 1.00 96.62 184 SER A C 1
ATOM 1430 O O . SER A 1 184 ? 14.860 -2.866 10.250 1.00 96.62 184 SER A O 1
ATOM 1432 N N . HIS A 1 185 ? 13.408 -1.720 8.980 1.00 97.31 185 HIS A N 1
ATOM 1433 C CA . HIS A 1 185 ? 13.965 -0.395 9.252 1.00 97.31 185 HIS A CA 1
ATOM 1434 C C . HIS A 1 185 ? 12.837 0.649 9.341 1.00 97.31 185 HIS A C 1
ATOM 1436 O O . HIS A 1 185 ? 11.740 0.391 8.825 1.00 97.31 185 HIS A O 1
ATOM 1442 N N . PRO A 1 186 ? 13.063 1.824 9.957 1.00 97.88 186 PRO A N 1
ATOM 1443 C CA . PRO A 1 186 ? 12.099 2.920 9.916 1.00 97.88 186 PRO A CA 1
ATOM 1444 C C . PRO A 1 186 ? 11.700 3.272 8.479 1.00 97.88 186 PRO A C 1
ATOM 1446 O O . PRO A 1 186 ? 12.489 3.102 7.543 1.00 97.88 186 PRO A O 1
ATOM 1449 N N . HIS A 1 187 ? 10.460 3.710 8.271 1.00 97.81 187 HIS A N 1
ATOM 1450 C CA . HIS A 1 187 ? 9.947 3.951 6.921 1.00 97.81 187 HIS A CA 1
ATOM 1451 C C . HIS A 1 187 ? 10.769 5.034 6.174 1.00 97.81 187 HIS A C 1
ATOM 1453 O O . HIS A 1 187 ? 11.191 6.015 6.784 1.00 97.81 187 HIS A O 1
ATOM 1459 N N . PRO A 1 188 ? 11.028 4.906 4.859 1.00 97.19 188 PRO A N 1
ATOM 1460 C CA . PRO A 1 188 ? 11.698 5.965 4.102 1.00 97.19 188 PRO A CA 1
ATOM 1461 C C . PRO A 1 188 ? 10.921 7.291 4.113 1.00 97.19 188 PRO A C 1
ATOM 1463 O O . PRO A 1 188 ? 9.697 7.294 3.990 1.00 97.19 188 PRO A O 1
ATOM 1466 N N . LYS A 1 189 ? 11.625 8.426 4.195 1.00 96.19 189 LYS A N 1
ATOM 1467 C CA . LYS A 1 189 ? 11.005 9.768 4.116 1.00 96.19 189 LYS A CA 1
ATOM 1468 C C . LYS A 1 189 ? 10.417 10.055 2.734 1.00 96.19 189 LYS A C 1
ATOM 1470 O O . LYS A 1 189 ? 9.426 10.763 2.612 1.00 96.19 189 LYS A O 1
ATOM 1475 N N . SER A 1 190 ? 11.063 9.527 1.694 1.00 95.50 190 SER A N 1
ATOM 1476 C CA . SER A 1 190 ? 10.712 9.749 0.292 1.00 95.50 190 SER A CA 1
ATOM 1477 C C . SER A 1 190 ? 10.136 8.478 -0.336 1.00 95.50 190 SER A C 1
ATOM 1479 O O . SER A 1 190 ? 10.654 7.390 -0.065 1.00 95.50 190 SER A O 1
ATOM 1481 N N . PRO A 1 191 ? 9.130 8.589 -1.227 1.00 93.19 191 PRO A N 1
ATOM 1482 C CA . PRO A 1 191 ? 8.654 7.453 -2.014 1.00 93.19 191 PRO A CA 1
ATOM 1483 C C . PRO A 1 191 ? 9.711 6.949 -3.010 1.00 93.19 191 PRO A C 1
ATOM 1485 O O . PRO A 1 191 ? 9.683 5.784 -3.402 1.00 93.19 191 PRO A O 1
ATOM 1488 N N . ASN A 1 192 ? 10.673 7.792 -3.406 1.00 95.06 192 ASN A N 1
ATOM 1489 C CA . ASN A 1 192 ? 11.781 7.373 -4.257 1.00 95.06 192 ASN A CA 1
ATOM 1490 C C . ASN A 1 192 ? 12.870 6.696 -3.414 1.00 95.06 192 ASN A C 1
ATOM 1492 O O . ASN A 1 192 ? 13.827 7.336 -2.982 1.00 95.06 192 ASN A O 1
ATOM 1496 N N . THR A 1 193 ? 12.755 5.385 -3.206 1.00 94.38 193 THR A N 1
ATOM 1497 C CA . THR A 1 193 ? 13.744 4.616 -2.433 1.00 94.38 193 THR A CA 1
ATOM 1498 C C . THR A 1 193 ? 15.034 4.325 -3.203 1.00 94.38 193 THR A C 1
ATOM 1500 O O . THR A 1 193 ? 16.002 3.856 -2.609 1.00 94.38 193 THR A O 1
ATOM 1503 N N . ALA A 1 194 ? 15.092 4.602 -4.511 1.00 94.38 194 ALA A N 1
ATOM 1504 C CA . ALA A 1 194 ? 16.285 4.350 -5.323 1.00 94.38 194 ALA A CA 1
ATOM 1505 C C . ALA A 1 194 ? 17.457 5.282 -4.966 1.00 94.38 194 ALA A C 1
ATOM 1507 O O . ALA A 1 194 ? 18.608 4.974 -5.291 1.00 94.38 194 ALA A O 1
ATOM 1508 N N . ILE A 1 195 ? 17.184 6.395 -4.275 1.00 96.62 195 ILE A N 1
ATOM 1509 C CA . ILE A 1 195 ? 18.204 7.353 -3.820 1.00 96.62 195 ILE A CA 1
ATOM 1510 C C . ILE A 1 195 ? 18.943 6.890 -2.563 1.00 96.62 195 ILE A C 1
ATOM 1512 O O . ILE A 1 195 ? 20.016 7.405 -2.277 1.00 96.62 195 ILE A O 1
ATOM 1516 N N . ILE A 1 196 ? 18.386 5.933 -1.815 1.00 96.88 196 ILE A N 1
ATOM 1517 C CA . ILE A 1 196 ? 18.916 5.539 -0.508 1.00 96.88 196 ILE A CA 1
ATOM 1518 C C . ILE A 1 196 ? 20.314 4.958 -0.679 1.00 96.88 196 ILE A C 1
ATOM 1520 O O . ILE A 1 196 ? 20.518 4.043 -1.483 1.00 96.88 196 ILE A O 1
ATOM 1524 N N . ARG A 1 197 ? 21.273 5.472 0.086 1.00 96.56 197 ARG A N 1
ATOM 1525 C CA . ARG A 1 197 ? 22.622 4.918 0.187 1.00 96.56 197 ARG A CA 1
ATOM 1526 C C . ARG A 1 197 ? 22.998 4.772 1.650 1.00 96.56 197 ARG A C 1
ATOM 1528 O O . ARG A 1 197 ? 22.826 5.706 2.427 1.00 96.56 197 ARG A O 1
ATOM 1535 N N . ASN A 1 198 ? 23.517 3.609 2.017 1.00 95.75 198 ASN A N 1
ATOM 1536 C CA . ASN A 1 198 ? 24.144 3.436 3.320 1.00 95.75 198 ASN A CA 1
ATOM 1537 C C . ASN A 1 198 ? 25.574 4.028 3.304 1.00 95.75 198 ASN A C 1
ATOM 1539 O O . ASN A 1 198 ? 26.057 4.487 2.264 1.00 95.75 198 ASN A O 1
ATOM 1543 N N . LYS A 1 199 ? 26.268 4.037 4.443 1.00 95.94 199 LYS A N 1
ATOM 1544 C CA . LYS A 1 199 ? 27.647 4.543 4.571 1.00 95.94 199 LYS A CA 1
ATOM 1545 C C . LYS A 1 199 ? 28.638 3.782 3.692 1.00 95.94 199 LYS A C 1
ATOM 1547 O O . LYS A 1 199 ? 29.606 4.378 3.226 1.00 95.94 199 LYS A O 1
ATOM 1552 N N . ALA A 1 200 ? 28.399 2.496 3.438 1.00 95.44 200 ALA A N 1
ATOM 1553 C CA . ALA A 1 200 ? 29.192 1.702 2.498 1.00 95.44 200 ALA A CA 1
ATOM 1554 C C . ALA A 1 200 ? 28.914 2.033 1.013 1.00 95.44 200 ALA A C 1
ATOM 1556 O O . ALA A 1 200 ? 29.525 1.438 0.126 1.00 95.44 200 ALA A O 1
ATOM 1557 N N . GLY A 1 201 ? 27.999 2.965 0.719 1.00 95.38 201 GLY A N 1
ATOM 1558 C CA . GLY A 1 201 ? 27.619 3.355 -0.640 1.00 95.38 201 GLY A CA 1
ATOM 1559 C C . GLY A 1 201 ? 26.689 2.358 -1.340 1.00 95.38 201 GLY A C 1
ATOM 1560 O O . GLY A 1 201 ? 26.446 2.483 -2.541 1.00 95.38 201 GLY A O 1
ATOM 1561 N N . LEU A 1 202 ? 26.155 1.373 -0.615 1.00 94.25 202 LEU A N 1
ATOM 1562 C CA . LEU A 1 202 ? 25.236 0.369 -1.146 1.00 94.25 202 LEU A CA 1
ATOM 1563 C C . LEU A 1 202 ? 23.796 0.907 -1.162 1.00 94.25 202 LEU A C 1
ATOM 1565 O O . LEU A 1 202 ? 23.440 1.718 -0.304 1.00 94.25 202 LEU A O 1
ATOM 1569 N N . PRO A 1 203 ? 22.936 0.455 -2.097 1.00 94.12 203 PRO A N 1
ATOM 1570 C CA . PRO A 1 203 ? 21.540 0.883 -2.194 1.00 94.12 203 PRO A CA 1
ATOM 1571 C C . PRO A 1 203 ? 20.662 0.200 -1.129 1.00 94.12 203 PRO A C 1
ATOM 1573 O O . PRO A 1 203 ? 19.736 -0.543 -1.453 1.00 94.12 203 PRO A O 1
ATOM 1576 N N . MET A 1 204 ? 20.998 0.397 0.147 1.00 95.25 204 MET A N 1
ATOM 1577 C CA . MET A 1 204 ? 20.348 -0.241 1.291 1.00 95.25 204 MET A CA 1
ATOM 1578 C C . MET A 1 204 ? 19.994 0.794 2.374 1.00 95.25 204 MET A C 1
ATOM 1580 O O . MET A 1 204 ? 20.757 1.731 2.595 1.00 95.25 204 MET A O 1
ATOM 1584 N N . PRO A 1 205 ? 18.858 0.628 3.073 1.00 96.50 205 PRO A N 1
ATOM 1585 C CA . PRO A 1 205 ? 18.438 1.458 4.203 1.00 96.50 205 PRO A CA 1
ATOM 1586 C C . PRO A 1 205 ? 19.208 1.157 5.493 1.00 96.50 205 PRO A C 1
ATOM 1588 O O . PRO A 1 205 ? 19.070 1.889 6.470 1.00 96.50 205 PRO A O 1
ATOM 1591 N N . THR A 1 206 ? 20.001 0.087 5.513 1.00 96.56 206 THR A N 1
ATOM 1592 C CA . THR A 1 206 ? 20.845 -0.288 6.644 1.00 96.56 206 THR A CA 1
ATOM 1593 C C . THR A 1 206 ? 22.220 -0.744 6.164 1.00 96.56 206 THR A C 1
ATOM 1595 O O . THR A 1 206 ? 22.412 -1.169 5.022 1.00 96.56 206 THR A O 1
ATOM 1598 N N . GLU A 1 207 ? 23.192 -0.710 7.060 1.00 95.81 207 GLU A N 1
ATOM 1599 C CA . GLU A 1 207 ? 24.409 -1.500 6.959 1.00 95.81 207 GLU A CA 1
ATOM 1600 C C . GLU A 1 207 ? 24.128 -2.976 7.241 1.00 95.81 207 GLU A C 1
ATOM 1602 O O . GLU A 1 207 ? 23.117 -3.338 7.851 1.00 95.81 207 GLU A O 1
ATOM 1607 N N . LEU A 1 208 ? 25.061 -3.847 6.851 1.00 93.94 208 LEU A N 1
ATOM 1608 C CA . LEU A 1 208 ? 24.996 -5.268 7.213 1.00 93.94 208 LEU A CA 1
ATOM 1609 C C . LEU A 1 208 ? 25.142 -5.490 8.729 1.00 93.94 208 LEU A C 1
ATOM 1611 O O . LEU A 1 208 ? 24.675 -6.505 9.242 1.00 93.94 208 LEU A O 1
ATOM 1615 N N . THR A 1 209 ? 25.731 -4.523 9.440 1.00 94.62 209 THR A N 1
ATOM 1616 C CA . THR A 1 209 ? 25.800 -4.466 10.910 1.00 94.62 209 THR A CA 1
ATOM 1617 C C . THR A 1 209 ? 24.471 -4.078 11.566 1.00 94.62 209 THR A C 1
ATOM 1619 O O . THR A 1 209 ? 24.359 -4.171 12.785 1.00 94.62 209 THR A O 1
ATOM 1622 N N . GLY A 1 210 ? 23.480 -3.632 10.785 1.00 93.31 210 GLY A N 1
ATOM 1623 C CA . GLY A 1 210 ? 22.192 -3.136 11.274 1.00 93.31 210 GLY A CA 1
ATOM 1624 C C . GLY A 1 210 ? 22.138 -1.623 11.511 1.00 93.31 210 GLY A C 1
ATOM 1625 O O . GLY A 1 210 ? 21.066 -1.107 11.812 1.00 93.31 210 GLY A O 1
ATOM 1626 N N . GLU A 1 211 ? 23.250 -0.894 11.350 1.00 96.38 211 GLU A N 1
ATOM 1627 C CA . GLU A 1 211 ? 23.235 0.571 11.444 1.00 96.38 211 GLU A CA 1
ATOM 1628 C C . GLU A 1 211 ? 22.320 1.178 10.367 1.00 96.38 211 GLU A C 1
ATOM 1630 O O . GLU A 1 211 ? 22.359 0.765 9.211 1.00 96.38 211 GLU A O 1
ATOM 1635 N N . LEU A 1 212 ? 21.491 2.153 10.733 1.00 97.00 212 LEU A N 1
ATOM 1636 C CA . LEU A 1 212 ? 20.510 2.755 9.831 1.00 97.00 212 LEU A CA 1
ATOM 1637 C C . LEU A 1 212 ? 21.135 3.823 8.921 1.00 97.00 212 LEU A C 1
ATOM 1639 O O . LEU A 1 212 ? 21.969 4.622 9.345 1.00 97.00 212 LEU A O 1
ATOM 1643 N N . ALA A 1 213 ? 20.646 3.916 7.684 1.00 97.06 213 ALA A N 1
ATOM 1644 C CA . ALA A 1 213 ? 20.885 5.049 6.791 1.00 97.06 213 ALA A CA 1
ATOM 1645 C C . ALA A 1 213 ? 19.936 6.217 7.142 1.00 97.06 213 ALA A C 1
ATOM 1647 O O . ALA A 1 213 ? 19.107 6.627 6.328 1.00 97.06 213 ALA A O 1
ATOM 1648 N N . SER A 1 214 ? 20.028 6.725 8.378 1.00 96.62 214 SER A N 1
ATOM 1649 C CA . SER A 1 214 ? 19.032 7.614 9.010 1.00 96.62 214 SER A CA 1
ATOM 1650 C C . SER A 1 214 ? 18.728 8.908 8.246 1.00 96.62 214 SER A C 1
ATOM 1652 O O . SER A 1 214 ? 17.657 9.482 8.414 1.00 96.62 214 SER A O 1
ATOM 1654 N N . GLU A 1 215 ? 19.623 9.367 7.368 1.00 96.88 215 GLU A N 1
ATOM 1655 C CA . GLU A 1 215 ? 19.358 10.510 6.483 1.00 96.88 215 GLU A CA 1
ATOM 1656 C C . GLU A 1 215 ? 18.079 10.303 5.650 1.00 96.88 215 GLU A C 1
ATOM 1658 O O . GLU A 1 215 ? 17.268 11.223 5.504 1.00 96.88 215 GLU A O 1
ATOM 1663 N N . TYR A 1 216 ? 17.852 9.068 5.193 1.00 97.69 216 TYR A N 1
ATOM 1664 C CA . TYR A 1 216 ? 16.757 8.698 4.298 1.00 97.69 216 TYR A CA 1
ATOM 1665 C C . TYR A 1 216 ? 15.505 8.174 5.012 1.00 97.69 216 TYR A C 1
ATOM 1667 O O . TYR A 1 216 ? 14.472 7.987 4.362 1.00 97.69 216 TYR A O 1
ATOM 1675 N N . LEU A 1 217 ? 15.582 7.901 6.316 1.00 97.88 217 LEU A N 1
ATOM 1676 C CA . LEU A 1 217 ? 14.532 7.220 7.077 1.00 97.88 217 LEU A CA 1
ATOM 1677 C C . LEU A 1 217 ? 13.895 8.162 8.095 1.00 97.88 217 LEU A C 1
ATOM 1679 O O . LEU A 1 217 ? 14.587 9.007 8.656 1.00 97.88 217 LEU A O 1
ATOM 1683 N N . ILE A 1 218 ? 12.588 8.032 8.320 1.00 98.44 218 ILE A N 1
ATOM 1684 C CA . ILE A 1 218 ? 11.892 8.8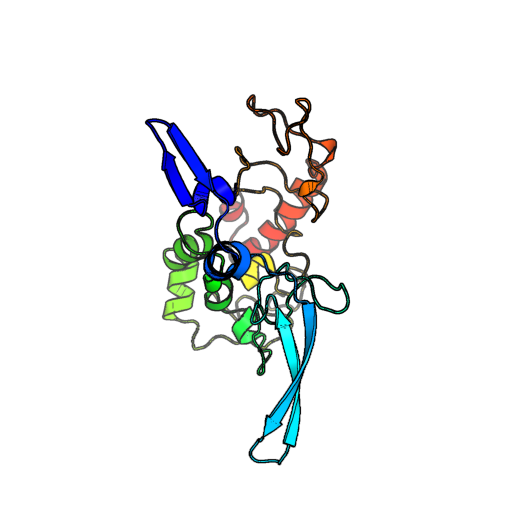20 9.343 1.00 98.44 218 ILE A CA 1
ATOM 1685 C C . ILE A 1 218 ? 12.554 8.638 10.716 1.00 98.44 218 ILE A C 1
ATOM 1687 O O . ILE A 1 218 ? 13.114 7.579 11.010 1.00 98.44 218 ILE A O 1
ATOM 1691 N N . ASP A 1 219 ? 12.515 9.692 11.521 1.00 98.12 219 ASP A N 1
ATOM 1692 C CA . ASP A 1 219 ? 13.046 9.686 12.880 1.00 98.12 219 ASP A CA 1
ATOM 1693 C C . ASP A 1 219 ? 12.037 9.105 13.879 1.00 98.12 219 ASP A C 1
ATOM 1695 O O . ASP A 1 219 ? 10.910 8.749 13.534 1.00 98.12 219 ASP A O 1
ATOM 1699 N N . GLU A 1 220 ? 12.466 8.976 15.133 1.00 98.25 220 GLU A N 1
ATOM 1700 C CA . GLU A 1 220 ? 11.652 8.400 16.207 1.00 98.25 220 GLU A CA 1
ATOM 1701 C C . GLU A 1 220 ? 10.375 9.208 16.485 1.00 98.25 220 GLU A C 1
ATOM 1703 O O . GLU A 1 220 ? 9.354 8.622 16.843 1.00 98.25 220 GLU A O 1
ATOM 1708 N N . GLU A 1 221 ? 10.407 10.529 16.281 1.00 98.50 221 GLU A N 1
ATOM 1709 C CA . GLU A 1 221 ? 9.243 11.401 16.460 1.00 98.50 221 GLU A CA 1
ATOM 1710 C C . GLU A 1 221 ? 8.165 11.086 15.417 1.00 98.50 221 GLU A C 1
ATOM 1712 O O . GLU A 1 221 ? 7.025 10.772 15.769 1.00 98.50 221 GLU A O 1
ATOM 1717 N N . GLU A 1 222 ? 8.529 11.065 14.134 1.00 98.50 222 GLU A N 1
ATOM 1718 C CA . GLU A 1 222 ? 7.595 10.714 13.063 1.00 98.50 222 GLU A CA 1
ATOM 1719 C C . GLU A 1 222 ? 7.146 9.247 13.161 1.00 98.50 222 GLU A C 1
ATOM 1721 O O . GLU A 1 222 ? 5.989 8.924 12.878 1.00 98.50 222 GLU A O 1
ATOM 1726 N N . MET A 1 223 ? 8.016 8.339 13.617 1.00 98.56 223 MET A N 1
ATOM 1727 C CA . MET A 1 223 ? 7.614 6.962 13.912 1.00 98.56 223 MET A CA 1
ATOM 1728 C C . MET A 1 223 ? 6.522 6.904 14.982 1.00 98.56 223 MET A C 1
ATOM 1730 O O . MET A 1 223 ? 5.530 6.201 14.782 1.00 98.56 223 MET A O 1
ATOM 1734 N N . ALA A 1 224 ? 6.674 7.645 16.083 1.00 98.50 224 ALA A N 1
ATOM 1735 C CA . ALA A 1 224 ? 5.683 7.697 17.154 1.00 98.50 224 ALA A CA 1
ATOM 1736 C C . ALA A 1 224 ? 4.349 8.284 16.662 1.00 98.50 224 ALA A C 1
ATOM 1738 O O . ALA A 1 224 ? 3.294 7.718 16.944 1.00 98.50 224 ALA A O 1
ATOM 1739 N N . ILE A 1 225 ? 4.382 9.342 15.842 1.00 98.31 225 ILE A N 1
ATOM 1740 C CA . ILE A 1 225 ? 3.177 9.933 15.230 1.00 98.31 225 ILE A CA 1
ATOM 1741 C C . ILE A 1 225 ? 2.433 8.899 14.375 1.00 98.31 225 ILE A C 1
ATOM 1743 O O . ILE A 1 225 ? 1.216 8.731 14.496 1.00 98.31 225 ILE A O 1
ATOM 1747 N N . ARG A 1 226 ? 3.146 8.179 13.502 1.00 98.19 226 ARG A N 1
ATOM 1748 C CA . ARG A 1 226 ? 2.535 7.160 12.631 1.00 98.19 226 ARG A CA 1
ATOM 1749 C C . ARG A 1 226 ? 2.034 5.950 13.408 1.00 98.19 226 ARG A C 1
ATOM 1751 O O . ARG A 1 226 ? 1.011 5.378 13.030 1.00 98.19 226 ARG A O 1
ATOM 1758 N N . GLN A 1 227 ? 2.741 5.565 14.468 1.00 97.94 227 GLN A N 1
ATOM 1759 C CA . GLN A 1 227 ? 2.296 4.519 15.380 1.00 97.94 227 GLN A CA 1
ATOM 1760 C C . GLN A 1 227 ? 0.993 4.925 16.067 1.00 97.94 227 GLN A C 1
ATOM 1762 O O . GLN A 1 227 ? 0.055 4.133 16.072 1.00 97.94 227 GLN A O 1
ATOM 1767 N N . GLU A 1 228 ? 0.893 6.161 16.560 1.00 97.81 228 GLU A N 1
ATOM 1768 C CA . GLU A 1 228 ? -0.318 6.659 17.215 1.00 97.81 228 GLU A CA 1
ATOM 1769 C C . GLU A 1 228 ? -1.517 6.680 16.269 1.00 97.81 228 GLU A C 1
ATOM 1771 O O . GLU A 1 228 ? -2.598 6.211 16.617 1.00 97.81 228 GLU A O 1
ATOM 1776 N N . ARG A 1 229 ? -1.313 7.113 15.018 1.00 97.56 229 ARG A N 1
ATOM 1777 C CA . ARG A 1 229 ? -2.364 7.066 13.988 1.00 97.56 229 ARG A CA 1
ATOM 1778 C C . ARG A 1 229 ? -2.907 5.655 13.767 1.00 97.56 229 ARG A C 1
ATOM 1780 O O . ARG A 1 229 ? -4.102 5.497 13.539 1.00 97.56 229 ARG A O 1
ATOM 1787 N N . MET A 1 230 ? -2.055 4.629 13.821 1.00 97.81 230 MET A N 1
ATOM 1788 C CA . MET A 1 230 ? -2.511 3.238 13.749 1.00 97.81 230 MET A CA 1
ATOM 1789 C C . MET A 1 230 ? -3.172 2.788 15.060 1.00 97.81 230 MET A C 1
ATOM 1791 O O . MET A 1 230 ? -4.208 2.127 15.008 1.00 97.81 230 MET A O 1
ATOM 1795 N N . ARG A 1 231 ? -2.622 3.168 16.225 1.00 97.81 231 ARG A N 1
ATOM 1796 C CA . ARG A 1 231 ? -3.215 2.865 17.542 1.00 97.81 231 ARG A CA 1
ATOM 1797 C C . ARG A 1 231 ? -4.646 3.391 17.638 1.00 97.81 231 ARG A C 1
ATOM 1799 O O . ARG A 1 231 ? -5.509 2.636 18.072 1.00 97.81 231 ARG A O 1
ATOM 1806 N N . ASN A 1 232 ? -4.928 4.600 17.148 1.00 96.88 232 ASN A N 1
ATOM 1807 C CA . ASN A 1 232 ? -6.280 5.173 17.129 1.00 96.88 232 ASN A CA 1
ATOM 1808 C C . ASN A 1 232 ? -7.293 4.285 16.397 1.00 96.88 232 ASN A C 1
ATOM 1810 O O . ASN A 1 232 ? -8.392 4.068 16.901 1.00 96.88 232 ASN A O 1
ATOM 1814 N N . VAL A 1 233 ? -6.910 3.692 15.259 1.00 97.56 233 VAL A N 1
ATOM 1815 C CA . VAL A 1 233 ? -7.781 2.737 14.554 1.00 97.56 233 VAL A CA 1
ATOM 1816 C C . VAL A 1 233 ? -8.074 1.524 15.438 1.00 97.56 233 VAL A C 1
ATOM 1818 O O . VAL A 1 233 ? -9.217 1.089 15.517 1.00 97.56 233 VAL A O 1
ATOM 1821 N N . CYS A 1 234 ? -7.076 0.987 16.140 1.00 98.06 234 CYS A N 1
ATOM 1822 C CA . CYS A 1 234 ? -7.268 -0.152 17.041 1.00 98.06 234 CYS A CA 1
ATOM 1823 C C . CYS A 1 234 ? -8.163 0.194 18.244 1.00 98.06 234 CYS A C 1
ATOM 1825 O O . CYS A 1 234 ? -8.986 -0.628 18.654 1.00 98.06 234 CYS A O 1
ATOM 1827 N N . LEU A 1 235 ? -8.009 1.402 18.794 1.00 97.62 235 LEU A N 1
ATOM 1828 C CA . LEU A 1 235 ? -8.741 1.885 19.969 1.00 97.62 235 LEU A CA 1
ATOM 1829 C C . LEU A 1 235 ? -10.245 2.050 19.725 1.00 97.62 235 LEU A C 1
ATOM 1831 O O . LEU A 1 235 ? -11.012 2.045 20.682 1.00 97.62 235 LEU A O 1
ATOM 1835 N N . SER A 1 236 ? -10.679 2.105 18.464 1.00 96.50 236 SER A N 1
ATOM 1836 C CA . SER A 1 236 ? -12.106 2.102 18.123 1.00 96.50 236 SER A CA 1
ATOM 1837 C C . SER A 1 236 ? -12.837 0.799 18.484 1.00 96.50 236 SER A C 1
ATOM 1839 O O . SER A 1 236 ? -14.050 0.803 18.667 1.00 96.50 236 SER A O 1
ATOM 1841 N N . CYS A 1 237 ? -12.109 -0.315 18.635 1.00 97.50 237 CYS A N 1
ATOM 1842 C CA . CYS A 1 237 ? -12.681 -1.629 18.959 1.00 97.50 237 CYS A CA 1
ATOM 1843 C C . CYS A 1 237 ? -12.065 -2.279 20.208 1.00 97.50 237 CYS A C 1
ATOM 1845 O O . CYS A 1 237 ? -12.622 -3.237 20.752 1.00 97.50 237 CYS A O 1
ATOM 1847 N N . HIS A 1 238 ? -10.891 -1.820 20.641 1.00 98.00 238 HIS A N 1
ATOM 1848 C CA . HIS A 1 238 ? -10.100 -2.460 21.687 1.00 98.00 238 HIS A CA 1
ATOM 1849 C C . HIS A 1 238 ? -9.710 -1.480 22.787 1.00 98.00 238 HIS A C 1
ATOM 1851 O O . HIS A 1 238 ? -9.476 -0.301 22.548 1.00 98.00 238 HIS A O 1
ATOM 1857 N N . SER A 1 239 ? -9.575 -1.992 24.010 1.00 97.69 239 SER A N 1
ATOM 1858 C CA . SER A 1 239 ? -9.066 -1.189 25.117 1.00 97.69 239 SER A CA 1
ATOM 1859 C C . SER A 1 239 ? -7.591 -0.845 24.917 1.00 97.69 239 SER A C 1
ATOM 1861 O O . SER A 1 239 ? -6.833 -1.602 24.309 1.00 97.69 239 SER A O 1
ATOM 1863 N N . THR A 1 240 ? -7.151 0.256 25.520 1.00 97.31 240 THR A N 1
ATOM 1864 C CA . THR A 1 240 ? -5.744 0.680 25.516 1.00 97.31 240 THR A CA 1
ATOM 1865 C C . THR A 1 240 ? -4.803 -0.422 25.995 1.00 97.31 240 THR A C 1
ATOM 1867 O O . THR A 1 240 ? -3.787 -0.677 25.361 1.00 97.31 240 THR A O 1
ATOM 1870 N N . GLN A 1 241 ? -5.187 -1.165 27.041 1.00 97.00 241 GLN A N 1
ATOM 1871 C CA . GLN A 1 241 ? -4.396 -2.299 27.521 1.00 97.00 241 GLN A CA 1
ATOM 1872 C C . GLN A 1 241 ? -4.186 -3.360 26.433 1.00 97.00 241 GLN A C 1
ATOM 1874 O O . GLN A 1 241 ? -3.112 -3.940 26.358 1.00 97.00 241 GLN A O 1
ATOM 1879 N N . TRP A 1 242 ? -5.191 -3.647 25.605 1.00 96.81 242 TRP A N 1
ATOM 1880 C CA . TRP A 1 242 ? -5.044 -4.614 24.519 1.00 96.81 242 TRP A CA 1
ATOM 1881 C C . TRP A 1 242 ? -4.137 -4.089 23.402 1.00 96.81 242 TRP A C 1
ATOM 1883 O O . TRP A 1 242 ? -3.346 -4.851 22.865 1.00 96.81 242 TRP A O 1
ATOM 1893 N N . VAL A 1 243 ? -4.248 -2.802 23.066 1.00 96.50 243 VAL A N 1
ATOM 1894 C CA . VAL A 1 243 ? -3.471 -2.169 21.985 1.00 96.50 243 VAL A CA 1
ATOM 1895 C C . VAL A 1 243 ? -1.989 -2.003 22.344 1.00 96.50 243 VAL A C 1
ATOM 1897 O O . VAL A 1 243 ? -1.150 -2.016 21.447 1.00 96.50 243 VAL A O 1
ATOM 1900 N N . ASP A 1 244 ? -1.669 -1.864 23.631 1.00 92.56 244 ASP A N 1
ATOM 1901 C CA . ASP A 1 244 ? -0.304 -1.599 24.110 1.00 92.56 244 ASP A CA 1
ATOM 1902 C C . ASP A 1 244 ? 0.544 -2.845 24.383 1.00 92.56 244 ASP A C 1
ATOM 1904 O O . ASP A 1 244 ? 1.752 -2.716 24.593 1.00 92.56 244 ASP A O 1
ATOM 1908 N N . ASN A 1 245 ? -0.071 -4.030 24.404 1.00 88.94 245 ASN A N 1
ATOM 1909 C CA . ASN A 1 245 ? 0.630 -5.308 24.571 1.00 88.94 245 ASN A CA 1
ATOM 1910 C C . ASN A 1 245 ? 1.095 -5.877 23.227 1.00 88.94 245 ASN A C 1
ATOM 1912 O O . ASN A 1 245 ? 2.200 -6.466 23.208 1.00 88.94 245 ASN A O 1
#